Protein 4K82 (pdb70)

Sequence (205 aa):
GPGTACLTKALKDSGDLLVELAVIICCAYQNGKDLQEQDFKKELKELLERTLERRAGCALDDIVADLGLEELLGSIGVSTGDIIQGLYKLLKELKIDETVFNAVCCDVTKKMLDNKCLPKILQGDLVKFLKDLKYKVCIEGGDPELIIKDLKIILERLPCCVLGGVGLDDLFKNIFVKDGILSFEGIAKPLGDLLLILVLCPNVKNINVSS

Foldseek 3Di:
DVQLVLVLVLLVDPACLLLLLLLLLLCVVQADPDDPVLLVLSVVSVQVSQVVSVHGLVVVCVVLVQPDPDDDDDGHSNSSSVSVVVSCVVSVDDVVLSVLSSVLSNLLSVLVQSVVSSVVCPVVLLQLCLPQALDPPDDQVSNLVSVLVSCVVRVSLLSPDDSVVQSVQWDQDPNDIDRDDSVVVVVCCSPVRSSVSSVPDDHDD

Secondary structure (DSSP, 8-state):
-HHHHHHHHHHHSSSSHHHHHHHHHHHHHH-SS--HHHHHHHHHHHHHHHHHTT--HHHHHHHHTTTSSTTSSS--HHHHHHHHHHHHHHTT--HHHHHHHHHHHHHHHTTT-HHHHTTTHHHHHHHHHHHHTS-SS--HHHHHHHHHHHHHH-GGGGTT--HHHHHHTEEEETTEEEE-GGGHHHHHIIIIIIHHHHHHS----

Nearest PDB structures (foldseek):
  4k83-assembly1_A  TM=9.610E-01  e=6.399E-25  Leptodactylus vastus
  8a78-assembly1_A  TM=1.926E-01  e=6.750E+00  Phaedon cochleariae

Radius of gyration: 18.74 Å; Cα contacts (8 Å, |Δi|>4): 218; chains: 1; bounding box: 64×25×39 Å

GO terms:
  GO:0005576 extracellular region (C, EXP)

Organism: Leptodactylus vastus (NCBI:txid326589)

Structure (mmCIF, N/CA/C/O backbone):
data_4K82
#
_entry.id   4K82
#
_cell.length_a   51.874
_cell.length_b   25.848
_cell.length_c   66.076
_cell.angle_alpha   90.000
_cell.angle_beta   103.980
_cell.angle_gamma   90.000
#
_symmetry.space_group_name_H-M   'P 1 21 1'
#
loop_
_entity.id
_entity.type
_entity.pdbx_description
1 polymer 'Lv-ranaspumin (Lv-RSN-1)'
2 water water
#
loop_
_atom_site.group_PDB
_atom_site.id
_atom_site.type_symbol
_atom_site.label_atom_id
_atom_site.label_alt_id
_atom_site.label_comp_id
_atom_site.label_asym_id
_atom_site.label_entity_id
_atom_site.label_seq_id
_atom_site.pdbx_PDB_ins_code
_atom_site.Cartn_x
_atom_site.Cartn_y
_atom_site.Cartn_z
_atom_site.occupancy
_atom_site.B_iso_or_equiv
_atom_site.auth_seq_id
_atom_site.auth_comp_id
_atom_site.auth_asym_id
_atom_site.auth_atom_id
_atom_site.pdbx_PDB_model_num
ATOM 1 N N . GLY A 1 13 ? 16.549 5.603 34.718 1.00 50.16 13 GLY A N 1
ATOM 2 C CA . GLY A 1 13 ? 17.226 6.741 34.125 1.00 41.94 13 GLY A CA 1
ATOM 3 C C . GLY A 1 13 ? 16.277 7.808 33.615 1.00 38.88 13 GLY A C 1
ATOM 4 O O . GLY A 1 13 ? 15.056 7.643 33.690 1.00 41.42 13 GLY A O 1
ATOM 5 N N . PRO A 1 14 ? 16.828 8.912 33.087 1.00 39.66 14 PRO A N 1
ATOM 6 C CA . PRO A 1 14 ? 16.043 10.031 32.553 1.00 37.68 14 PRO A CA 1
ATOM 7 C C . PRO A 1 14 ? 15.047 9.634 31.452 1.00 38.63 14 PRO A C 1
ATOM 8 O O . PRO A 1 14 ? 13.944 10.176 31.408 1.00 34.17 14 PRO A O 1
ATOM 12 N N . GLY A 1 15 ? 15.431 8.710 30.578 1.00 35.22 15 GLY A N 1
ATOM 13 C CA . GLY A 1 15 ? 14.534 8.244 29.531 1.00 31.63 15 GLY A CA 1
ATOM 14 C C . GLY A 1 15 ? 13.344 7.462 30.055 1.00 31.60 15 GLY A C 1
ATOM 15 O O . GLY A 1 15 ? 12.205 7.691 29.641 1.00 29.96 15 GLY A O 1
ATOM 16 N N . THR A 1 16 ? 13.609 6.523 30.956 1.00 33.47 16 THR A N 1
ATOM 17 C CA . THR A 1 16 ? 12.553 5.737 31.580 1.00 29.19 16 THR A CA 1
ATOM 18 C C . THR A 1 16 ? 11.664 6.597 32.465 1.00 30.27 16 THR A C 1
ATOM 19 O O . THR A 1 16 ? 10.451 6.394 32.538 1.00 28.51 16 THR A O 1
ATOM 23 N N . ALA A 1 17 ? 12.280 7.564 33.139 1.00 28.83 17 ALA A N 1
ATOM 24 C CA . ALA A 1 17 ? 11.541 8.491 33.977 1.00 33.39 17 ALA A CA 1
ATOM 25 C C . ALA A 1 17 ? 10.542 9.277 33.139 1.00 33.64 17 ALA A C 1
ATOM 26 O O . ALA A 1 17 ? 9.376 9.419 33.510 1.00 30.85 17 ALA A O 1
ATOM 28 N N . CYS A 1 18 ? 11.016 9.790 32.009 1.00 31.27 18 CYS A N 1
ATOM 29 C CA . CYS A 1 18 ? 10.195 10.615 31.136 1.00 27.03 18 CYS A CA 1
ATOM 30 C C . CYS A 1 18 ? 9.034 9.792 30.580 1.00 28.13 18 CYS A C 1
ATOM 31 O O . CYS A 1 18 ? 7.895 10.263 30.518 1.00 30.93 18 CYS A O 1
ATOM 34 N N . LEU A 1 19 ? 9.342 8.564 30.177 1.00 28.09 19 LEU A N 1
ATOM 35 C CA . LEU A 1 19 ? 8.340 7.657 29.636 1.00 26.78 19 LEU A CA 1
ATOM 36 C C . LEU A 1 19 ? 7.275 7.351 30.682 1.00 27.21 19 LEU A C 1
ATOM 37 O O . LEU A 1 19 ? 6.079 7.382 30.393 1.00 26.92 19 LEU A O 1
ATOM 42 N N . THR A 1 20 ? 7.726 7.053 31.899 1.00 29.30 20 THR A N 1
ATOM 43 C CA . THR A 1 20 ? 6.839 6.759 33.024 1.00 28.41 20 THR A CA 1
ATOM 44 C C . THR A 1 20 ? 5.797 7.859 33.243 1.00 29.13 20 THR A C 1
ATOM 45 O O . THR A 1 20 ? 4.598 7.590 33.362 1.00 30.49 20 THR A O 1
ATOM 49 N N . LYS A 1 21 ? 6.258 9.102 33.288 1.00 30.00 21 LYS A N 1
ATOM 50 C CA . LYS A 1 21 ? 5.352 10.220 33.494 1.00 36.17 21 LYS A CA 1
ATOM 51 C C . LYS A 1 21 ? 4.449 10.409 32.277 1.00 36.51 21 LYS A C 1
ATOM 52 O O . LYS A 1 21 ? 3.247 10.666 32.410 1.00 35.39 21 LYS A O 1
ATOM 58 N N . ALA A 1 22 ? 5.037 10.269 31.091 1.00 32.70 22 ALA A N 1
ATOM 59 C CA . ALA A 1 22 ? 4.311 10.475 29.846 1.00 31.66 22 ALA A CA 1
ATOM 60 C C . ALA A 1 22 ? 3.108 9.534 29.716 1.00 31.54 22 ALA A C 1
ATOM 61 O O . ALA A 1 22 ? 2.073 9.914 29.170 1.00 34.15 22 ALA A O 1
ATOM 63 N N . LEU A 1 23 ? 3.243 8.315 30.230 1.00 32.02 23 LEU A N 1
ATOM 64 C CA . LEU A 1 23 ? 2.149 7.342 30.179 1.00 30.84 23 LEU A CA 1
ATOM 65 C C . LEU A 1 23 ? 0.995 7.709 31.118 1.00 40.95 23 LEU A C 1
ATOM 66 O O . LEU A 1 23 ? -0.139 7.263 30.926 1.00 40.22 23 LEU A O 1
ATOM 71 N N . LYS A 1 24 ? 1.285 8.525 32.129 1.00 40.14 24 LYS A N 1
ATOM 72 C CA . LYS A 1 24 ? 0.258 8.960 33.071 1.00 41.36 24 LYS A CA 1
ATOM 73 C C . LYS A 1 24 ? -0.442 10.231 32.596 1.00 43.59 24 LYS A C 1
ATOM 74 O O . LYS A 1 24 ? -1.491 10.598 33.124 1.00 50.77 24 LYS A O 1
ATOM 80 N N . ASP A 1 25 ? 0.136 10.899 31.600 1.00 41.82 25 ASP A N 1
ATOM 81 C CA . ASP A 1 25 ? -0.463 12.112 31.041 1.00 36.14 25 ASP A CA 1
ATOM 82 C C . ASP A 1 25 ? -1.645 11.779 30.133 1.00 47.31 25 ASP A C 1
ATOM 83 O O . ASP A 1 25 ? -1.759 10.658 29.632 1.00 40.19 25 ASP A O 1
ATOM 88 N N . SER A 1 26 ? -2.523 12.755 29.927 1.00 43.99 26 SER A N 1
ATOM 89 C CA . SER A 1 26 ? -3.635 12.603 28.993 1.00 47.37 26 SER A CA 1
ATOM 90 C C . SER A 1 26 ? -3.108 12.618 27.566 1.00 52.18 26 SER A C 1
ATOM 91 O O . SER A 1 26 ? -2.622 13.644 27.082 1.00 56.35 26 SER A O 1
ATOM 94 N N . GLY A 1 27 ? -3.202 11.476 26.895 1.00 48.94 27 GLY A N 1
ATOM 95 C CA . GLY A 1 27 ? -2.714 11.358 25.536 1.00 44.47 27 GLY A CA 1
ATOM 96 C C . GLY A 1 27 ? -2.832 9.945 25.000 1.00 36.00 27 GLY A C 1
ATOM 97 O O . GLY A 1 27 ? -3.446 9.070 25.618 1.00 39.67 27 GLY A O 1
ATOM 98 N N . ASP A 1 28 ? -2.228 9.719 23.842 1.00 31.92 28 ASP A N 1
ATOM 99 C CA . ASP A 1 28 ? -2.430 8.464 23.128 1.00 26.45 28 ASP A CA 1
ATOM 100 C C . ASP A 1 28 ? -1.209 7.571 23.165 1.00 25.19 28 ASP A C 1
ATOM 101 O O . ASP A 1 28 ? -1.158 6.599 22.431 1.00 24.87 28 ASP A O 1
ATOM 106 N N . LEU A 1 29 ? -0.232 7.914 24.000 1.00 25.77 29 LEU A N 1
ATOM 107 C CA . LEU A 1 29 ? 1.077 7.273 23.936 1.00 21.85 29 LEU A CA 1
ATOM 108 C C . LEU A 1 29 ? 1.024 5.754 24.028 1.00 22.44 29 LEU A C 1
ATOM 109 O O . LEU A 1 29 ? 1.641 5.081 23.212 1.00 21.58 29 LEU A O 1
ATOM 114 N N . LEU A 1 30 ? 0.308 5.215 25.013 1.00 21.21 30 LEU A N 1
ATOM 115 C CA . LEU A 1 30 ? 0.275 3.758 25.188 1.00 20.78 30 LEU A CA 1
ATOM 116 C C . LEU A 1 30 ? -0.270 3.070 23.935 1.00 23.11 30 LEU A C 1
ATOM 117 O O . LEU A 1 30 ? 0.302 2.089 23.445 1.00 20.67 30 LEU A O 1
ATOM 122 N N . VAL A 1 31 ? -1.376 3.586 23.415 1.00 22.23 31 VAL A N 1
ATOM 123 C CA . VAL A 1 31 ? -1.975 3.043 22.199 1.00 20.21 31 VAL A CA 1
ATOM 124 C C . VAL A 1 31 ? -1.008 3.113 21.020 1.00 16.84 31 VAL A C 1
ATOM 125 O O . VAL A 1 31 ? -0.831 2.130 20.292 1.00 18.91 31 VAL A O 1
ATOM 129 N N . GLU A 1 32 ? -0.328 4.252 20.864 1.00 17.28 32 GLU A N 1
ATOM 130 C CA . GLU A 1 32 ? 0.582 4.429 19.742 1.00 18.65 32 GLU A CA 1
ATOM 131 C C . GLU A 1 32 ? 1.788 3.497 19.842 1.00 18.11 32 GLU A C 1
ATOM 132 O O . GLU A 1 32 ? 2.259 2.969 18.829 1.00 18.94 32 GLU A O 1
ATOM 138 N N . LEU A 1 33 ? 2.295 3.308 21.062 1.00 18.26 33 LEU A N 1
ATOM 139 C CA . LEU A 1 33 ? 3.424 2.415 21.269 1.00 16.84 33 LEU A CA 1
ATOM 140 C C . LEU A 1 33 ? 3.021 0.982 20.985 1.00 18.29 33 LEU A C 1
ATOM 141 O O . LEU A 1 33 ? 3.814 0.220 20.430 1.00 18.39 33 LEU A O 1
ATOM 146 N N . ALA A 1 34 ? 1.803 0.609 21.380 1.00 18.52 34 ALA A N 1
ATOM 147 C CA . ALA A 1 34 ? 1.325 -0.752 21.151 1.00 16.79 34 ALA A CA 1
ATOM 148 C C . ALA A 1 34 ? 1.267 -1.028 19.650 1.00 16.28 34 ALA A C 1
ATOM 149 O O . ALA A 1 34 ? 1.660 -2.095 19.192 1.00 17.59 34 ALA A O 1
ATOM 151 N N . VAL A 1 35 ? 0.784 -0.060 18.882 1.00 16.02 35 VAL A N 1
ATOM 152 C CA . VAL A 1 35 ? 0.740 -0.198 17.433 1.00 14.44 35 VAL A CA 1
ATOM 153 C C . VAL A 1 35 ? 2.130 -0.419 16.849 1.00 19.64 35 VAL A C 1
ATOM 154 O O . VAL A 1 35 ? 2.338 -1.339 16.064 1.00 17.38 35 VAL A O 1
ATOM 158 N N . ILE A 1 36 ? 3.084 0.412 17.252 1.00 19.49 36 ILE A N 1
ATOM 159 C CA . ILE A 1 36 ? 4.453 0.293 16.765 1.00 17.61 36 ILE A CA 1
ATOM 160 C C . ILE A 1 36 ? 5.092 -1.038 17.141 1.00 17.28 36 ILE A C 1
ATOM 161 O O . ILE A 1 36 ? 5.639 -1.737 16.288 1.00 17.27 36 ILE A O 1
ATOM 166 N N . ILE A 1 37 ? 4.995 -1.391 18.417 1.00 16.36 37 ILE A N 1
ATOM 167 C CA . ILE A 1 37 ? 5.565 -2.642 18.898 1.00 14.44 37 ILE A CA 1
ATOM 168 C C . ILE A 1 37 ? 4.942 -3.851 18.194 1.00 18.19 37 ILE A C 1
ATOM 169 O O . ILE A 1 37 ? 5.634 -4.751 17.726 1.00 17.51 37 ILE A O 1
ATOM 174 N N . CYS A 1 38 ? 3.630 -3.862 18.078 1.00 17.42 38 CYS A N 1
ATOM 175 C CA A CYS A 1 38 ? 2.998 -5.025 17.490 0.58 19.21 38 CYS A CA 1
ATOM 176 C CA B CYS A 1 38 ? 2.930 -4.991 17.475 0.42 19.23 38 CYS A CA 1
ATOM 177 C C . CYS A 1 38 ? 3.184 -5.080 15.975 1.00 19.73 38 CYS A C 1
ATOM 178 O O . CYS A 1 38 ? 3.253 -6.157 15.403 1.00 20.27 38 CYS A O 1
ATOM 183 N N . ALA A 1 39 ? 3.305 -3.923 15.328 1.00 17.12 39 ALA A N 1
ATOM 184 C CA . ALA A 1 39 ? 3.595 -3.909 13.902 1.00 16.14 39 ALA A CA 1
ATOM 185 C C . ALA A 1 39 ? 4.966 -4.520 13.656 1.00 19.74 39 ALA A C 1
ATOM 186 O O . ALA A 1 39 ? 5.149 -5.355 12.772 1.00 19.30 39 ALA A O 1
ATOM 188 N N . TYR A 1 40 ? 5.944 -4.091 14.444 1.00 19.30 40 TYR A N 1
ATOM 189 C CA . TYR A 1 40 ? 7.273 -4.657 14.328 1.00 21.26 40 TYR A CA 1
ATOM 190 C C . TYR A 1 40 ? 7.268 -6.170 14.555 1.00 19.53 40 TYR A C 1
ATOM 191 O O . TYR A 1 40 ? 7.870 -6.919 13.786 1.00 21.29 40 TYR A O 1
ATOM 200 N N . GLN A 1 41 ? 6.571 -6.617 15.598 1.00 16.72 41 GLN A N 1
ATOM 201 C CA . GLN A 1 41 ? 6.604 -8.019 16.003 1.00 17.47 41 GLN A CA 1
ATOM 202 C C . GLN A 1 41 ? 5.847 -8.932 15.051 1.00 22.72 41 GLN A C 1
ATOM 203 O O . GLN A 1 41 ? 6.180 -10.118 14.941 1.00 24.00 41 GLN A O 1
ATOM 209 N N . ASN A 1 42 ? 4.835 -8.394 14.375 1.00 17.04 42 ASN A N 1
ATOM 210 C CA . ASN A 1 42 ? 3.930 -9.229 13.582 1.00 18.80 42 ASN A CA 1
ATOM 211 C C . ASN A 1 42 ? 3.986 -9.051 12.074 1.00 22.14 42 ASN A C 1
ATOM 212 O O . ASN A 1 42 ? 3.489 -9.906 11.347 1.00 26.05 42 ASN A O 1
ATOM 217 N N . GLY A 1 43 ? 4.578 -7.957 11.602 1.00 25.60 43 GLY A N 1
ATOM 218 C CA . GLY A 1 43 ? 4.695 -7.706 10.173 1.00 26.34 43 GLY A CA 1
ATOM 219 C C . GLY A 1 43 ? 5.378 -8.838 9.429 1.00 30.00 43 GLY A C 1
ATOM 220 O O . GLY A 1 43 ? 6.355 -9.400 9.913 1.00 26.68 43 GLY A O 1
ATOM 221 N N . LYS A 1 44 ? 4.857 -9.183 8.254 1.00 31.15 44 LYS A N 1
ATOM 222 C CA . LYS A 1 44 ? 5.407 -10.291 7.480 1.00 33.85 44 LYS A CA 1
ATOM 223 C C . LYS A 1 44 ? 6.216 -9.778 6.307 1.00 29.12 44 LYS A C 1
ATOM 224 O O . LYS A 1 44 ? 5.771 -8.876 5.597 1.00 32.26 44 LYS A O 1
ATOM 230 N N . ASP A 1 45 ? 7.403 -10.351 6.116 1.00 31.12 45 ASP A N 1
ATOM 231 C CA . ASP A 1 45 ? 8.278 -9.990 4.999 1.00 34.97 45 ASP A CA 1
ATOM 232 C C . ASP A 1 45 ? 8.527 -8.476 4.944 1.00 34.95 45 ASP A C 1
ATOM 233 O O . ASP A 1 45 ? 8.528 -7.871 3.869 1.00 30.45 45 ASP A O 1
ATOM 238 N N . LEU A 1 46 ? 8.726 -7.866 6.107 1.00 31.39 46 LEU A N 1
ATOM 239 C CA . LEU A 1 46 ? 8.942 -6.422 6.184 1.00 31.21 46 LEU A CA 1
ATOM 240 C C . LEU A 1 46 ? 10.177 -6.009 5.394 1.00 28.29 46 LEU A C 1
ATOM 241 O O . LEU A 1 4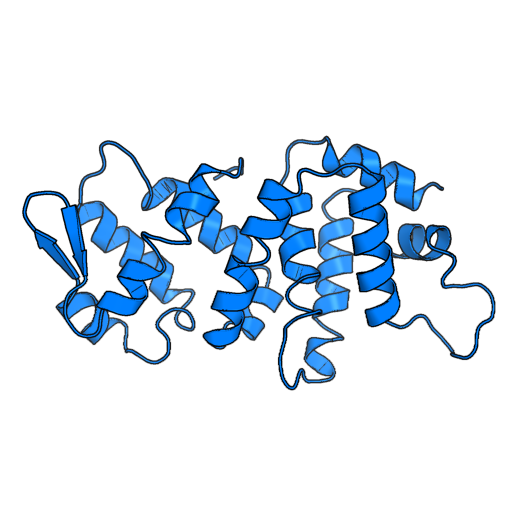6 ? 11.215 -6.675 5.468 1.00 31.55 46 LEU A O 1
ATOM 246 N N . GLN A 1 47 ? 10.048 -4.922 4.635 1.00 28.95 47 GLN A N 1
ATOM 247 C CA . GLN A 1 47 ? 11.150 -4.327 3.881 1.00 28.60 47 GLN A CA 1
ATOM 248 C C . GLN A 1 47 ? 12.086 -3.610 4.849 1.00 27.97 47 GLN A C 1
ATOM 249 O O . GLN A 1 47 ? 11.660 -3.197 5.927 1.00 24.59 47 GLN A O 1
ATOM 255 N N . GLU A 1 48 ? 13.356 -3.458 4.484 1.00 22.05 48 GLU A N 1
ATOM 256 C CA . GLU A 1 48 ? 14.233 -2.620 5.307 1.00 25.96 48 GLU A CA 1
ATOM 257 C C . GLU A 1 48 ? 13.654 -1.221 5.496 1.00 25.32 48 GLU A C 1
ATOM 258 O O . GLU A 1 48 ? 13.716 -0.662 6.590 1.00 25.13 48 GLU A O 1
ATOM 264 N N . GLN A 1 49 ? 13.072 -0.657 4.444 1.00 23.15 49 GLN A N 1
ATOM 265 C CA . GLN A 1 49 ? 12.475 0.661 4.590 1.00 24.54 49 GLN A CA 1
ATOM 266 C C . GLN A 1 49 ? 11.328 0.659 5.605 1.00 25.54 49 GLN A C 1
ATOM 267 O O . GLN A 1 49 ? 11.098 1.669 6.275 1.00 21.57 49 GLN A O 1
ATOM 273 N N . ASP A 1 50 ? 10.631 -0.470 5.732 1.00 25.46 50 ASP A N 1
ATOM 274 C CA . ASP A 1 50 ? 9.566 -0.590 6.734 1.00 24.00 50 ASP A CA 1
ATOM 275 C C . ASP A 1 50 ? 10.144 -0.473 8.146 1.00 24.56 50 ASP A C 1
ATOM 276 O O . ASP A 1 50 ? 9.616 0.252 8.989 1.00 20.69 50 ASP A O 1
ATOM 281 N N . PHE A 1 51 ? 11.257 -1.167 8.378 1.00 22.97 51 PHE A N 1
ATOM 282 C CA . PHE A 1 51 ? 11.930 -1.142 9.672 1.00 21.41 51 PHE A CA 1
ATOM 283 C C . PHE A 1 51 ? 12.436 0.259 9.980 1.00 19.68 51 PHE A C 1
ATOM 284 O O . PHE A 1 51 ? 12.347 0.732 11.116 1.00 22.82 51 PHE A O 1
ATOM 292 N N A LYS A 1 52 ? 12.978 0.920 8.965 0.55 21.24 52 LYS A N 1
ATOM 293 N N B LYS A 1 52 ? 12.978 0.920 8.967 0.45 21.27 52 LYS A N 1
ATOM 294 C CA A LYS A 1 52 ? 13.469 2.286 9.132 0.55 23.72 52 LYS A CA 1
ATOM 295 C CA B LYS A 1 52 ? 13.463 2.282 9.149 0.45 23.72 52 LYS A CA 1
ATOM 296 C C A LYS A 1 52 ? 12.327 3.229 9.494 0.55 24.56 52 LYS A C 1
ATOM 297 C C B LYS A 1 52 ? 12.316 3.214 9.514 0.45 24.53 52 LYS A C 1
ATOM 298 O O A LYS A 1 52 ? 12.456 4.058 10.396 0.55 23.07 52 LYS A O 1
ATOM 299 O O B LYS A 1 52 ? 12.431 4.021 10.437 0.45 23.06 52 LYS A O 1
ATOM 310 N N . GLU A 1 53 ? 11.204 3.090 8.795 1.00 21.72 53 GLU A N 1
ATOM 311 C CA . GLU A 1 53 ? 10.058 3.957 9.041 1.00 21.75 53 GLU A CA 1
ATOM 312 C C . GLU A 1 53 ? 9.405 3.694 10.387 1.00 22.80 53 GLU A C 1
ATOM 313 O O . GLU A 1 53 ? 8.881 4.611 11.015 1.00 21.87 53 GLU A O 1
ATOM 319 N N . LEU A 1 54 ? 9.406 2.437 10.819 1.00 19.45 54 LEU A N 1
ATOM 320 C CA . LEU A 1 54 ? 8.896 2.114 12.148 1.00 18.36 54 LEU A CA 1
ATOM 321 C C . LEU A 1 54 ? 9.719 2.788 13.236 1.00 19.27 54 LEU A C 1
ATOM 322 O O . LEU A 1 54 ? 9.172 3.309 14.202 1.00 20.22 54 LEU A O 1
ATOM 327 N N . LYS A 1 55 ? 11.040 2.777 13.086 1.00 18.34 55 LYS A N 1
ATOM 328 C CA . LYS A 1 55 ? 11.880 3.438 14.073 1.00 19.48 55 LYS A CA 1
ATOM 329 C C . LYS A 1 55 ? 11.640 4.947 14.060 1.00 20.27 55 LYS A C 1
ATOM 330 O O . LYS A 1 55 ? 11.554 5.576 15.113 1.00 19.24 55 LYS A O 1
ATOM 336 N N . GLU A 1 56 ? 11.518 5.525 12.868 1.00 23.00 56 GLU A N 1
ATOM 337 C CA . GLU A 1 56 ? 11.244 6.957 12.769 1.00 22.64 56 GLU A CA 1
ATOM 338 C C . GLU A 1 56 ? 9.934 7.315 13.443 1.00 19.64 56 GLU A C 1
ATOM 339 O O . GLU A 1 56 ? 9.849 8.320 14.134 1.00 20.72 56 GLU A O 1
ATOM 345 N N . LEU A 1 57 ? 8.922 6.470 13.257 1.00 18.98 57 LEU A N 1
ATOM 346 C CA . LEU A 1 57 ? 7.643 6.665 13.919 1.00 19.36 57 LEU A CA 1
ATOM 347 C C . LEU A 1 57 ? 7.748 6.579 15.444 1.00 19.27 57 LEU A C 1
ATOM 348 O O . LEU A 1 57 ? 7.146 7.373 16.163 1.00 20.10 57 LEU A O 1
ATOM 353 N N . LEU A 1 58 ? 8.518 5.614 15.938 1.00 16.19 58 LEU A N 1
ATOM 354 C CA . LEU A 1 58 ? 8.760 5.518 17.374 1.00 16.01 58 LEU A CA 1
ATOM 355 C C . LEU A 1 58 ? 9.435 6.784 17.904 1.00 19.75 58 LEU A C 1
ATOM 356 O O . LEU A 1 58 ? 9.039 7.324 18.932 1.00 19.18 58 LEU A O 1
ATOM 361 N N . GLU A 1 59 ? 10.456 7.241 17.194 1.00 19.92 59 GLU A N 1
ATOM 362 C CA . GLU A 1 59 ? 11.153 8.464 17.574 1.00 17.13 59 GLU A CA 1
ATOM 363 C C . GLU A 1 59 ? 10.181 9.633 17.632 1.00 18.91 59 GLU A C 1
ATOM 364 O O . GLU A 1 59 ? 10.148 10.372 18.624 1.00 20.15 59 GLU A O 1
ATOM 370 N N . ARG A 1 60 ? 9.374 9.787 16.586 1.00 18.56 60 ARG A N 1
ATOM 371 C CA . ARG A 1 60 ? 8.430 10.903 16.526 1.00 18.85 60 ARG A CA 1
ATOM 372 C C . ARG A 1 60 ? 7.382 10.809 17.617 1.00 18.14 60 ARG A C 1
ATOM 373 O O . ARG A 1 60 ? 7.025 11.803 18.240 1.00 20.64 60 ARG A O 1
ATOM 381 N N . THR A 1 61 ? 6.850 9.608 17.822 1.00 19.06 61 THR A N 1
ATOM 382 C CA . THR A 1 61 ? 5.834 9.395 18.835 1.00 19.14 61 THR A CA 1
ATOM 383 C C . THR A 1 61 ? 6.352 9.767 20.224 1.00 20.17 61 THR A C 1
ATOM 384 O O . THR A 1 61 ? 5.657 10.422 20.991 1.00 18.73 61 THR A O 1
ATOM 388 N N . LEU A 1 62 ? 7.581 9.366 20.539 1.00 20.53 62 LEU A N 1
ATOM 389 C CA . LEU A 1 62 ? 8.163 9.708 21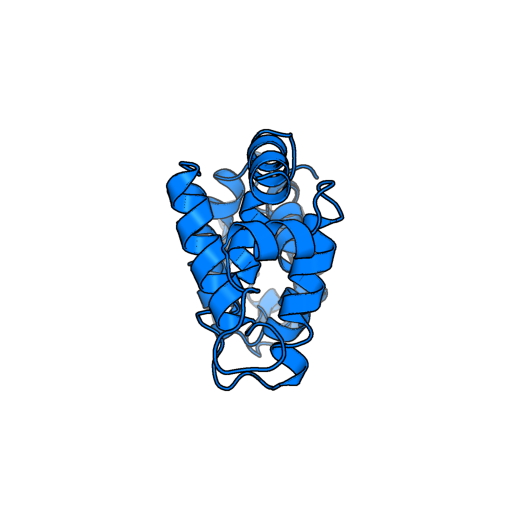.841 1.00 14.48 62 LEU A CA 1
ATOM 390 C C . LEU A 1 62 ? 8.422 11.208 21.973 1.00 18.02 62 LEU A C 1
ATOM 391 O O . LEU A 1 62 ? 8.186 11.789 23.033 1.00 20.38 62 LEU A O 1
ATOM 396 N N . GLU A 1 63 ? 8.888 11.824 20.897 1.00 21.92 63 GLU A N 1
ATOM 397 C CA . GLU A 1 63 ? 9.130 13.269 20.917 1.00 20.11 63 GLU A CA 1
ATOM 398 C C . GLU A 1 63 ? 7.852 14.047 21.211 1.00 23.44 63 GLU A C 1
ATOM 399 O O . GLU A 1 63 ? 7.860 15.003 21.998 1.00 23.90 63 GLU A O 1
ATOM 405 N N A ARG A 1 64 ? 6.754 13.628 20.591 0.55 20.40 64 ARG A N 1
ATOM 406 N N B ARG A 1 64 ? 6.752 13.632 20.594 0.45 20.43 64 ARG A N 1
ATOM 407 C CA A ARG A 1 64 ? 5.466 14.288 20.784 0.55 20.64 64 ARG A CA 1
ATOM 408 C CA B ARG A 1 64 ? 5.471 14.303 20.797 0.45 20.66 64 ARG A CA 1
ATOM 409 C C A ARG A 1 64 ? 5.006 14.204 22.237 0.55 26.91 64 ARG A C 1
ATOM 410 C C B ARG A 1 64 ? 5.030 14.226 22.253 0.45 26.88 64 ARG A C 1
ATOM 411 O O A ARG A 1 64 ? 4.201 15.021 22.695 0.55 28.53 64 ARG A O 1
ATOM 412 O O B ARG A 1 64 ? 4.261 15.065 22.728 0.45 28.54 64 ARG A O 1
ATOM 427 N N . ALA A 1 65 ? 5.516 13.211 22.958 1.00 21.09 65 ALA A N 1
ATOM 428 C CA . ALA A 1 65 ? 5.178 13.033 24.361 1.00 25.88 65 ALA A CA 1
ATOM 429 C C . ALA A 1 65 ? 6.185 13.717 25.277 1.00 26.34 65 ALA A C 1
ATOM 430 O O . ALA A 1 65 ? 6.035 13.701 26.500 1.00 28.10 65 ALA A O 1
ATOM 432 N N . GLY A 1 66 ? 7.214 14.307 24.677 1.00 28.05 66 GLY A N 1
ATOM 433 C CA . GLY A 1 66 ? 8.231 15.034 25.412 1.00 28.09 66 GLY A CA 1
ATOM 434 C C . GLY A 1 66 ? 9.427 14.186 25.801 1.00 32.54 66 GLY A C 1
ATOM 435 O O . GLY A 1 66 ? 10.254 14.607 26.612 1.00 33.08 66 GLY A O 1
ATOM 436 N N . CYS A 1 67 ? 9.528 12.989 25.229 1.00 27.04 67 CYS A N 1
ATOM 437 C CA . CYS A 1 67 ? 10.635 12.097 25.552 1.00 27.06 67 CYS A CA 1
ATOM 438 C C . CYS A 1 67 ? 11.560 11.896 24.357 1.00 26.52 67 CYS A C 1
ATOM 439 O O . CYS A 1 67 ? 11.224 12.251 23.231 1.00 30.78 67 CYS A O 1
ATOM 442 N N . ALA A 1 68 ? 12.742 11.341 24.608 1.00 28.42 68 ALA A N 1
ATOM 443 C CA . ALA A 1 68 ? 13.713 11.113 23.545 1.00 23.63 68 ALA A CA 1
ATOM 444 C C . ALA A 1 68 ? 14.050 9.634 23.500 1.00 23.51 68 ALA A C 1
ATOM 445 O O . ALA A 1 68 ? 14.418 9.058 24.525 1.00 23.70 68 ALA A O 1
ATOM 447 N N . LEU A 1 69 ? 13.924 9.025 22.323 1.00 23.23 69 LEU A N 1
ATOM 448 C CA . LEU A 1 69 ? 14.219 7.605 22.186 1.00 22.34 69 LEU A CA 1
ATOM 449 C C . LEU A 1 69 ? 15.662 7.309 22.600 1.00 21.58 69 LEU A C 1
ATOM 450 O O . LEU A 1 69 ? 15.943 6.275 23.205 1.00 23.32 69 LEU A O 1
ATOM 455 N N . ASP A 1 70 ? 16.571 8.231 22.291 1.00 22.37 70 ASP A N 1
ATOM 456 C CA . ASP A 1 70 ? 17.982 8.039 22.635 1.00 28.06 70 ASP A CA 1
ATOM 457 C C . ASP A 1 70 ? 18.167 7.834 24.132 1.00 27.21 70 ASP A C 1
ATOM 458 O O . ASP A 1 70 ? 18.966 6.988 24.557 1.00 26.34 70 ASP A O 1
ATOM 463 N N . ASP A 1 71 ? 17.435 8.612 24.926 1.00 28.12 71 ASP A N 1
ATOM 464 C CA . ASP A 1 71 ? 17.479 8.474 26.379 1.00 28.74 71 ASP A CA 1
ATOM 465 C C . ASP A 1 71 ? 16.974 7.104 26.804 1.00 27.52 71 ASP A C 1
ATOM 466 O O . ASP A 1 71 ? 17.554 6.472 27.683 1.00 25.55 71 ASP A O 1
ATOM 471 N N . ILE A 1 72 ? 15.873 6.661 26.195 1.00 22.43 72 ILE A N 1
ATOM 472 C CA . ILE A 1 72 ? 15.309 5.354 26.520 1.00 24.75 72 ILE A CA 1
ATOM 473 C C . ILE A 1 72 ? 16.281 4.234 26.155 1.00 23.06 72 ILE A C 1
ATOM 474 O O . ILE A 1 72 ? 16.474 3.290 26.926 1.00 25.31 72 ILE A O 1
ATOM 479 N N . VAL A 1 73 ? 16.923 4.351 24.998 1.00 20.34 73 VAL A N 1
ATOM 480 C CA . VAL A 1 73 ? 17.892 3.342 24.584 1.00 19.61 73 VAL A CA 1
ATOM 481 C C . VAL A 1 73 ? 19.077 3.264 25.557 1.00 24.85 73 VAL A C 1
ATOM 482 O O . VAL A 1 73 ? 19.562 2.176 25.866 1.00 27.07 73 VAL A O 1
ATOM 486 N N . ALA A 1 74 ? 19.524 4.423 26.033 1.00 25.04 74 ALA A N 1
ATOM 487 C CA . ALA A 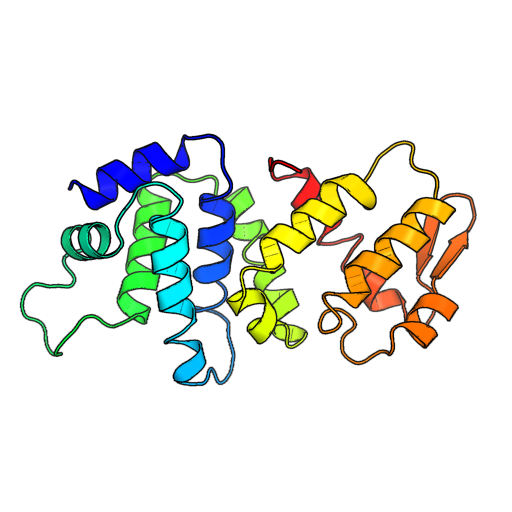1 74 ? 20.599 4.493 27.026 1.00 30.34 74 ALA A CA 1
ATOM 488 C C . ALA A 1 74 ? 20.227 3.724 28.288 1.00 33.43 74 ALA A C 1
ATOM 489 O O . ALA A 1 74 ? 21.012 2.918 28.799 1.00 34.56 74 ALA A O 1
ATOM 491 N N . ASP A 1 75 ? 19.017 3.963 28.785 1.00 30.95 75 ASP A N 1
ATOM 492 C CA . ASP A 1 75 ? 18.535 3.278 29.983 1.00 37.80 75 ASP A CA 1
ATOM 493 C C . ASP A 1 75 ? 18.284 1.775 29.803 1.00 41.48 75 ASP A C 1
ATOM 494 O O . ASP A 1 75 ? 18.355 1.017 30.771 1.00 50.63 75 ASP A O 1
ATOM 499 N N . LEU A 1 76 ? 17.978 1.339 28.582 1.00 30.02 76 LEU A N 1
ATOM 500 C CA . LEU A 1 76 ? 17.806 -0.084 28.320 1.00 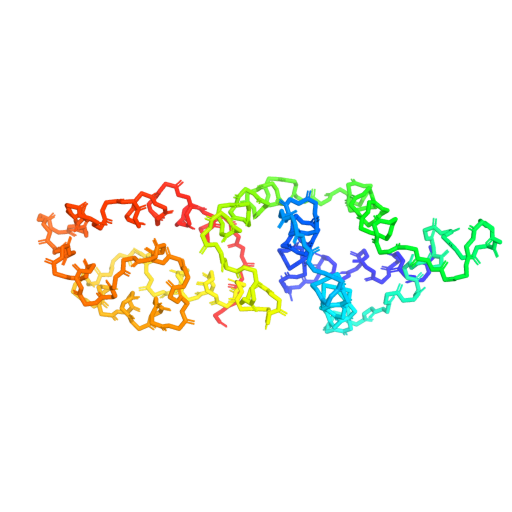35.30 76 LEU A CA 1
ATOM 501 C C . LEU A 1 76 ? 19.176 -0.766 28.323 1.00 36.30 76 LEU A C 1
ATOM 502 O O . LEU A 1 76 ? 19.273 -1.991 28.393 1.00 38.91 76 LEU A O 1
ATOM 507 N N . GLY A 1 77 ? 20.228 0.041 28.240 1.00 36.33 77 GLY A N 1
ATOM 508 C CA . GLY A 1 77 ? 21.589 -0.463 28.303 1.00 41.61 77 GLY A CA 1
ATOM 509 C C . GLY A 1 77 ? 22.099 -0.983 26.974 1.00 44.06 77 GLY A C 1
ATOM 510 O O . GLY A 1 77 ? 23.149 -1.616 26.908 1.00 50.02 77 GLY A O 1
ATOM 511 N N . LEU A 1 78 ? 21.360 -0.704 25.906 1.00 34.42 78 LEU A N 1
ATOM 512 C CA . LEU A 1 78 ? 21.691 -1.228 24.582 1.00 44.89 78 LEU A CA 1
ATOM 513 C C . LEU A 1 78 ? 22.938 -0.601 23.929 1.00 44.01 78 LEU A C 1
ATOM 514 O O . LEU A 1 78 ? 23.386 -1.061 22.882 1.00 55.15 78 LEU A O 1
ATOM 519 N N . GLU A 1 79 ? 23.509 0.426 24.552 1.00 55.57 79 GLU A N 1
ATOM 520 C CA . GLU A 1 79 ? 24.556 1.225 23.905 1.00 58.55 79 GLU A CA 1
ATOM 521 C C . GLU A 1 79 ? 25.987 1.045 24.425 1.00 65.21 79 GLU A C 1
ATOM 522 O O . GLU A 1 79 ? 26.849 1.864 24.119 1.00 72.36 79 GLU A O 1
ATOM 528 N N . GLU A 1 80 ? 26.256 -0.006 25.193 1.00 68.43 80 GLU A N 1
ATOM 529 C CA . GLU A 1 80 ? 27.566 -0.125 25.847 1.00 76.16 80 GLU A CA 1
ATOM 530 C C . GLU A 1 80 ? 28.713 -0.415 24.861 1.00 75.43 80 GLU A C 1
ATOM 531 O O . GLU A 1 80 ? 29.343 0.513 24.348 1.00 73.35 80 GLU A O 1
ATOM 537 N N . LEU A 1 81 ? 28.991 -1.692 24.609 1.00 79.70 81 LEU A N 1
ATOM 538 C CA . LEU A 1 81 ? 29.900 -2.079 23.529 1.00 71.40 81 LE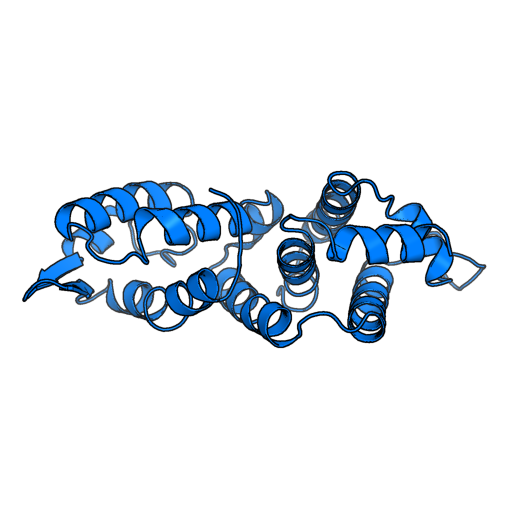U A CA 1
ATOM 539 C C . LEU A 1 81 ? 29.112 -2.961 22.569 1.00 66.07 81 LEU A C 1
ATOM 540 O O . LEU A 1 81 ? 28.646 -2.499 21.520 1.00 65.30 81 LEU A O 1
ATOM 545 N N . LEU A 1 82 ? 28.962 -4.228 22.952 1.00 66.25 82 LEU A N 1
ATOM 546 C CA . LEU A 1 82 ? 28.169 -5.208 22.205 1.00 63.99 82 LEU A CA 1
ATOM 547 C C . LEU A 1 82 ? 28.772 -5.501 20.827 1.00 51.18 82 LEU A C 1
ATOM 548 O O . LEU A 1 82 ? 29.776 -4.904 20.436 1.00 53.23 82 LEU A O 1
ATOM 553 N N . GLY A 1 83 ? 28.161 -6.428 20.095 1.00 53.16 83 GLY A N 1
ATOM 554 C CA . GLY A 1 83 ? 28.717 -6.871 18.829 1.00 43.43 83 GLY A CA 1
ATOM 555 C C . GLY A 1 83 ? 28.068 -6.259 17.601 1.00 37.24 83 GLY A C 1
ATOM 556 O O . GLY A 1 83 ? 27.713 -6.972 16.665 1.00 36.22 83 GLY A O 1
ATOM 557 N N . SER A 1 84 ? 27.925 -4.937 17.596 1.00 34.60 84 SER A N 1
ATOM 558 C CA . SER A 1 84 ? 27.358 -4.238 16.448 1.00 26.13 84 SER A CA 1
ATOM 559 C C . SER A 1 84 ? 27.626 -2.750 16.575 1.00 24.62 84 SER A C 1
ATOM 560 O O . SER A 1 84 ? 27.831 -2.243 17.675 1.00 30.76 84 SER A O 1
ATOM 563 N N . ILE A 1 85 ? 27.640 -2.056 15.441 1.00 20.51 85 ILE A N 1
ATOM 564 C CA . ILE A 1 85 ? 27.716 -0.609 15.442 1.00 21.91 85 ILE A CA 1
ATOM 565 C C . ILE A 1 85 ? 26.296 -0.072 15.311 1.00 27.00 85 ILE A C 1
ATOM 566 O O . ILE A 1 85 ? 25.622 -0.295 14.300 1.00 28.90 85 ILE A O 1
ATOM 571 N N . GLY A 1 86 ? 25.848 0.614 16.355 1.00 23.91 86 GLY A N 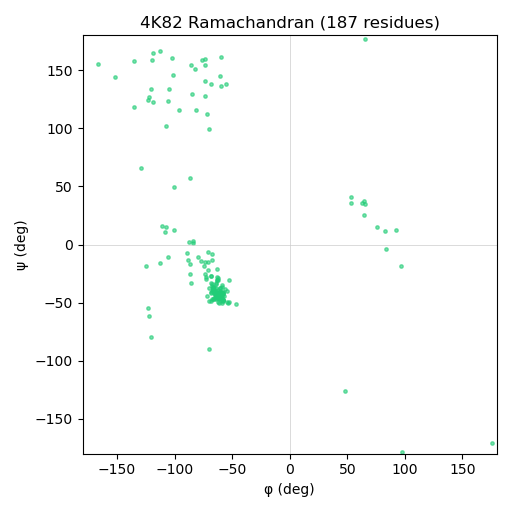1
ATOM 572 C CA . GLY A 1 86 ? 24.456 1.015 16.481 1.00 26.04 86 GLY A CA 1
ATOM 573 C C . GLY A 1 86 ? 23.674 0.048 17.355 1.00 30.38 86 GLY A C 1
ATOM 574 O O . GLY A 1 86 ? 24.217 -0.916 17.887 1.00 31.18 86 GLY A O 1
ATOM 575 N N . VAL A 1 87 ? 22.380 0.308 17.501 1.00 23.54 87 VAL A N 1
ATOM 576 C CA . VAL A 1 87 ? 21.515 -0.565 18.285 1.00 26.92 87 VAL A CA 1
ATOM 577 C C . VAL A 1 87 ? 20.410 -1.080 17.381 1.00 24.26 87 VAL A C 1
ATOM 578 O O . VAL A 1 87 ? 19.813 -0.307 16.638 1.00 24.57 87 VAL A O 1
ATOM 582 N N . SER A 1 88 ? 20.133 -2.380 17.433 1.00 22.06 88 SER A N 1
ATOM 583 C CA . SER A 1 88 ? 19.142 -2.951 16.525 1.00 21.25 88 SER A CA 1
ATOM 584 C C . SER A 1 88 ? 17.730 -2.545 16.949 1.00 21.17 88 SER A C 1
ATOM 585 O O . SER A 1 88 ? 17.419 -2.464 18.142 1.00 23.64 88 SER A O 1
ATOM 588 N N . THR A 1 89 ? 16.893 -2.253 15.965 1.00 21.19 89 THR A N 1
ATOM 589 C CA . THR A 1 89 ? 15.535 -1.812 16.252 1.00 19.21 89 THR A CA 1
ATOM 590 C C . THR A 1 89 ? 14.751 -2.913 16.956 1.00 21.27 89 THR A C 1
ATOM 591 O O . THR A 1 89 ? 13.930 -2.637 17.833 1.00 20.97 89 THR A O 1
ATOM 595 N N . GLY A 1 90 ? 15.044 -4.163 16.614 1.00 22.73 90 GLY A N 1
ATOM 596 C CA . GLY A 1 90 ? 14.375 -5.274 17.256 1.00 25.76 90 GLY A CA 1
ATOM 597 C C . GLY A 1 90 ? 14.649 -5.292 18.740 1.00 22.14 90 GLY A C 1
ATOM 598 O O . GLY A 1 90 ? 13.744 -5.530 19.543 1.00 21.94 90 GLY A O 1
ATOM 599 N N . ASP A 1 91 ? 15.896 -5.012 19.108 1.00 23.44 91 ASP A N 1
ATOM 600 C CA . ASP A 1 91 ? 16.261 -4.958 20.513 1.00 21.99 91 ASP A CA 1
ATOM 601 C C . ASP A 1 91 ? 15.580 -3.808 21.231 1.00 20.36 91 ASP A C 1
ATOM 602 O O . ASP A 1 91 ? 15.224 -3.947 22.398 1.00 20.72 91 ASP A O 1
ATOM 607 N N . ILE A 1 92 ? 15.431 -2.669 20.548 1.00 20.25 92 ILE A N 1
ATOM 608 C CA . ILE A 1 92 ? 14.716 -1.540 21.126 1.00 19.20 92 ILE A CA 1
ATOM 609 C C . ILE A 1 92 ? 13.260 -1.914 21.375 1.00 18.32 92 ILE A C 1
ATOM 610 O O . ILE A 1 92 ? 12.713 -1.667 22.448 1.00 20.61 92 ILE A O 1
ATOM 615 N N . ILE A 1 93 ? 12.646 -2.539 20.381 1.00 17.59 93 ILE A N 1
ATOM 616 C CA . ILE A 1 93 ? 11.241 -2.912 20.494 1.00 17.84 93 ILE A CA 1
ATOM 617 C C . ILE A 1 93 ? 11.016 -3.907 21.636 1.00 21.08 93 ILE A C 1
ATOM 618 O O . ILE A 1 93 ? 10.090 -3.742 22.436 1.00 19.28 93 ILE A O 1
ATOM 623 N N . GLN A 1 94 ? 11.878 -4.917 21.732 1.00 18.93 94 GLN A N 1
ATOM 624 C CA . GLN A 1 94 ? 11.714 -5.924 22.776 1.00 20.32 94 GLN A CA 1
ATOM 625 C C . GLN A 1 94 ? 11.990 -5.320 24.149 1.00 20.42 94 GLN A C 1
ATOM 626 O O . GLN A 1 94 ? 11.253 -5.576 25.105 1.00 20.89 94 GLN A O 1
ATOM 632 N N . GLY A 1 95 ? 13.034 -4.497 24.233 1.00 21.11 95 GLY A N 1
ATOM 633 C CA . GLY A 1 95 ? 13.344 -3.774 25.455 1.00 24.04 95 GLY A CA 1
ATOM 634 C C . GLY A 1 95 ? 12.220 -2.860 25.905 1.00 21.68 95 GLY A C 1
ATOM 635 O O . GLY A 1 95 ? 11.853 -2.815 27.087 1.00 23.28 95 GLY A O 1
ATOM 636 N N . LEU A 1 96 ? 11.652 -2.133 24.948 1.00 19.50 96 LEU A N 1
ATOM 637 C CA . LEU A 1 96 ? 10.568 -1.219 25.237 1.00 21.02 96 LEU A CA 1
ATOM 638 C C . LEU A 1 96 ? 9.351 -1.989 25.739 1.00 22.76 96 LEU A C 1
ATOM 639 O O . LEU A 1 96 ? 8.708 -1.593 26.716 1.00 26.56 96 LEU A O 1
ATOM 644 N N . TYR A 1 97 ? 9.042 -3.100 25.076 1.00 20.74 97 TYR A N 1
ATOM 645 C CA . TYR A 1 97 ? 7.906 -3.914 25.477 1.00 21.15 97 TYR A CA 1
ATOM 646 C C . TYR A 1 97 ? 8.068 -4.396 26.928 1.00 21.86 97 TYR A C 1
ATOM 647 O O . TYR A 1 97 ? 7.162 -4.238 27.740 1.00 27.99 97 TYR A O 1
ATOM 656 N N . LYS A 1 98 ? 9.225 -4.972 27.242 1.00 21.54 98 LYS A N 1
ATOM 657 C CA . LYS A 1 98 ? 9.525 -5.406 28.610 1.00 28.08 98 LYS A CA 1
ATOM 658 C C . LYS A 1 98 ? 9.426 -4.250 29.601 1.00 26.54 98 LYS A C 1
ATOM 659 O O . LYS A 1 98 ? 8.845 -4.395 30.684 1.00 30.73 98 LYS A O 1
ATOM 665 N N . LEU A 1 99 ? 9.979 -3.101 29.221 1.00 26.22 99 LEU A N 1
ATOM 666 C CA . LEU A 1 99 ? 9.915 -1.915 30.065 1.00 26.37 99 LEU A CA 1
ATOM 667 C C . LEU A 1 99 ? 8.466 -1.511 30.358 1.00 28.48 99 LEU A C 1
ATOM 668 O O . LEU A 1 99 ? 8.124 -1.181 31.500 1.00 28.94 99 LEU A O 1
ATOM 673 N N . LEU A 1 100 ? 7.618 -1.526 29.329 1.00 25.41 100 LEU A N 1
ATOM 674 C CA . LEU A 1 100 ? 6.228 -1.130 29.502 1.00 27.27 100 LEU A CA 1
ATOM 675 C C . LEU A 1 100 ? 5.544 -2.027 30.529 1.00 32.45 100 LEU A C 1
ATOM 676 O O . LEU A 1 100 ? 4.797 -1.552 31.376 1.00 31.58 100 LEU A O 1
ATOM 681 N N . LYS A 1 101 ? 5.841 -3.320 30.477 1.00 30.99 101 LY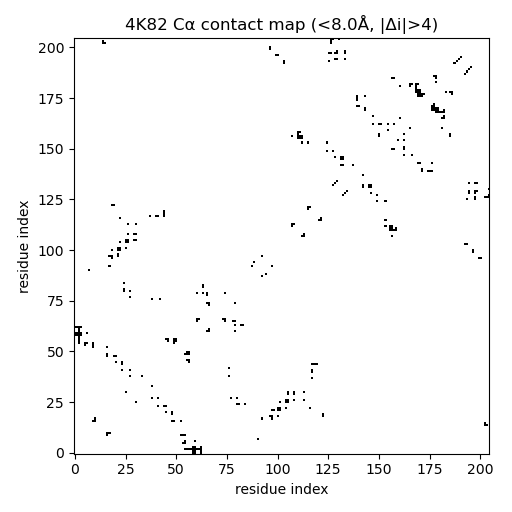S A N 1
ATOM 682 C CA . LYS A 1 101 ? 5.275 -4.259 31.437 1.00 33.15 101 LYS A CA 1
ATOM 683 C C . LYS A 1 101 ? 5.804 -3.996 32.849 1.00 35.24 101 LYS A C 1
ATOM 684 O O . LYS A 1 101 ? 5.059 -4.094 33.822 1.00 36.67 101 LYS A O 1
ATOM 690 N N . GLU A 1 102 ? 7.082 -3.640 32.953 1.00 34.23 102 GLU A N 1
ATOM 691 C CA . GLU A 1 102 ? 7.669 -3.261 34.238 1.00 37.49 102 GLU A CA 1
ATOM 692 C C . GLU A 1 102 ? 7.008 -2.010 34.815 1.00 36.05 102 GLU A C 1
ATOM 693 O O . GLU A 1 102 ? 6.927 -1.849 36.034 1.00 41.45 102 GLU A O 1
ATOM 699 N N . LEU A 1 103 ? 6.535 -1.126 33.939 1.00 33.67 103 LEU A N 1
ATOM 700 C CA . LEU A 1 103 ? 5.859 0.096 34.369 1.00 34.75 103 LEU A CA 1
ATOM 701 C C . LEU A 1 103 ? 4.379 -0.126 34.656 1.00 33.52 103 LEU A C 1
ATOM 702 O O . LEU A 1 103 ? 3.647 0.831 34.947 1.00 38.41 103 LEU A O 1
ATOM 707 N N . LYS A 1 104 ? 3.944 -1.380 34.546 1.00 35.07 104 LYS A N 1
ATOM 708 C CA . LYS A 1 104 ? 2.584 -1.790 34.908 1.00 36.69 104 LYS A CA 1
ATOM 709 C C . LYS A 1 104 ? 1.476 -1.164 34.049 1.00 43.48 104 LYS A C 1
ATOM 710 O O . LYS A 1 104 ? 0.406 -0.839 34.557 1.00 39.98 104 LYS A O 1
ATOM 716 N N . ILE A 1 105 ? 1.729 -1.003 32.754 1.00 39.75 105 ILE A N 1
ATOM 717 C CA . ILE A 1 105 ? 0.719 -0.465 31.844 1.00 35.06 105 ILE A CA 1
ATOM 718 C C . ILE A 1 105 ? -0.532 -1.337 31.814 1.00 32.96 105 ILE A C 1
ATOM 719 O O . ILE A 1 105 ? -0.501 -2.507 32.210 1.00 37.02 105 ILE A O 1
ATOM 724 N N . ASP A 1 106 ? -1.630 -0.763 31.335 1.00 36.31 106 ASP A N 1
ATOM 725 C CA . ASP A 1 106 ? -2.874 -1.501 31.166 1.00 33.53 106 ASP A CA 1
ATOM 726 C C . ASP A 1 106 ? -2.703 -2.493 30.027 1.00 37.68 106 ASP A C 1
ATOM 727 O O . ASP A 1 106 ? -2.809 -2.119 28.861 1.00 35.33 106 ASP A O 1
ATOM 732 N N . GLU A 1 107 ? -2.450 -3.756 30.355 1.00 36.77 107 GLU A N 1
ATOM 733 C CA . GLU A 1 107 ? -2.208 -4.744 29.312 1.00 33.96 107 GLU A CA 1
ATOM 734 C C . GLU A 1 107 ? -3.495 -5.137 28.587 1.00 33.76 107 GLU A C 1
ATOM 735 O O . GLU A 1 107 ? -3.455 -5.662 27.480 1.00 36.05 107 GLU A O 1
ATOM 741 N N . THR A 1 108 ? -4.638 -4.870 29.205 1.00 34.98 108 THR A N 1
ATOM 742 C CA . THR A 1 108 ? -5.903 -5.094 28.521 1.00 38.45 108 THR A CA 1
ATOM 743 C C . THR A 1 108 ? -6.011 -4.182 27.301 1.00 28.63 108 THR A C 1
ATOM 744 O O . THR A 1 108 ? -6.411 -4.617 26.220 1.00 28.08 108 THR A O 1
ATOM 748 N N . VAL A 1 109 ? -5.648 -2.913 27.482 1.00 31.57 109 VAL A N 1
ATOM 749 C CA . VAL A 1 109 ? -5.635 -1.960 26.380 1.00 31.01 109 VAL A CA 1
ATOM 750 C C . VAL A 1 109 ? -4.535 -2.340 25.400 1.00 24.60 109 VAL A C 1
ATOM 751 O O . VAL A 1 109 ? -4.769 -2.426 24.194 1.00 22.98 109 VAL A O 1
ATOM 755 N N . PHE A 1 110 ? -3.337 -2.590 25.923 1.00 27.94 110 PHE A N 1
ATOM 756 C CA . PHE A 1 110 ? -2.216 -2.973 25.073 1.00 25.15 110 PHE A CA 1
ATOM 757 C C . PHE A 1 110 ? -2.542 -4.168 24.177 1.00 23.86 110 PHE A C 1
ATOM 758 O O . PHE A 1 110 ? -2.333 -4.122 22.967 1.00 22.40 110 PHE A O 1
ATOM 766 N N . ASN A 1 111 ? -3.063 -5.233 24.773 1.00 26.25 111 ASN A N 1
ATOM 767 C CA . ASN A 1 111 ? -3.347 -6.445 24.015 1.00 25.51 111 ASN A CA 1
ATOM 768 C C . ASN A 1 111 ? -4.477 -6.264 23.005 1.00 21.91 111 ASN A C 1
ATOM 769 O O . ASN A 1 111 ? -4.424 -6.817 21.904 1.00 22.72 111 ASN A O 1
ATOM 774 N N . ALA A 1 112 ? -5.483 -5.471 23.369 1.00 23.75 112 ALA A N 1
ATOM 775 C CA . ALA A 1 112 ? -6.596 -5.199 22.465 1.00 24.62 112 ALA A CA 1
ATOM 776 C C . ALA A 1 112 ? -6.106 -4.420 21.251 1.00 22.03 112 ALA A C 1
ATOM 777 O O . ALA A 1 112 ? -6.507 -4.689 20.123 1.00 21.56 112 ALA A O 1
ATOM 779 N N . VAL A 1 113 ? -5.237 -3.441 21.492 1.00 20.88 113 VAL A N 1
ATOM 780 C CA . VAL A 1 113 ? -4.633 -2.677 20.396 1.00 21.46 113 VAL A CA 1
ATOM 781 C C . VAL A 1 113 ? -3.732 -3.572 19.541 1.00 21.00 113 VAL A C 1
ATOM 782 O O . VAL A 1 113 ? -3.726 -3.484 18.310 1.00 20.60 113 VAL A O 1
ATOM 786 N N A CYS A 1 114 ? -2.993 -4.455 20.200 0.54 23.42 114 CYS A N 1
ATOM 787 N N B CYS A 1 114 ? -2.971 -4.437 20.207 0.46 23.41 114 CYS A N 1
ATOM 788 C CA A CYS A 1 114 ? -2.096 -5.363 19.508 0.54 22.48 114 CYS A CA 1
ATOM 789 C CA B CYS A 1 114 ? -2.099 -5.367 19.505 0.46 22.49 114 CYS A CA 1
ATOM 790 C C A CYS A 1 114 ? -2.872 -6.290 18.574 0.54 22.16 114 CYS A C 1
ATOM 791 C C B CYS A 1 114 ? -2.898 -6.253 18.560 0.46 22.18 114 CYS A C 1
ATOM 792 O O A CYS A 1 114 ? -2.492 -6.491 17.418 0.54 22.04 114 CYS A O 1
ATOM 793 O O B CYS A 1 114 ? -2.557 -6.388 17.386 0.46 22.01 114 CYS A O 1
ATOM 798 N N . ASP A 1 115 ? -3.969 -6.846 19.076 1.00 25.03 115 ASP A N 1
ATOM 799 C CA . ASP A 1 115 ? -4.808 -7.730 18.266 1.00 22.02 115 ASP A CA 1
ATOM 800 C C . ASP A 1 115 ? -5.384 -7.011 17.039 1.00 23.66 115 ASP A C 1
ATOM 801 O O . ASP A 1 115 ? -5.379 -7.557 15.931 1.00 24.44 115 ASP A O 1
ATOM 806 N N . VAL A 1 116 ? -5.853 -5.778 17.232 1.00 20.70 116 VAL A N 1
ATOM 807 C CA . VAL A 1 116 ? -6.329 -4.973 16.118 1.00 19.96 116 VAL A CA 1
ATOM 808 C C . VAL A 1 116 ? -5.232 -4.702 15.099 1.00 18.84 116 VAL A C 1
ATOM 809 O O . VAL A 1 116 ? -5.449 -4.806 13.889 1.00 20.86 116 VAL A O 1
ATOM 813 N N . THR A 1 117 ? -4.041 -4.371 15.593 1.00 19.60 117 THR A N 1
ATOM 814 C CA . THR A 1 117 ? -2.924 -4.089 14.715 1.00 18.15 117 THR A CA 1
ATOM 815 C C . THR A 1 117 ? -2.588 -5.304 13.855 1.00 19.99 117 THR A C 1
ATOM 816 O O . THR A 1 117 ? -2.308 -5.165 12.661 1.00 20.68 117 THR A O 1
ATOM 820 N N . LYS A 1 118 ? -2.650 -6.490 14.458 1.00 23.59 118 LYS A N 1
ATOM 821 C CA . LYS A 1 118 ? -2.404 -7.722 13.724 1.00 22.06 118 LYS A CA 1
ATOM 822 C C . LYS A 1 118 ? -3.395 -7.885 12.577 1.00 21.03 118 LYS A C 1
ATOM 823 O O . LYS A 1 118 ? -3.006 -8.190 11.452 1.00 23.30 118 LYS A O 1
ATOM 829 N N . LYS A 1 119 ? -4.669 -7.645 12.863 1.00 20.69 119 LYS A N 1
ATOM 830 C CA . LYS A 1 119 ? -5.707 -7.744 11.852 1.00 22.21 119 LYS A CA 1
ATOM 831 C C . LYS A 1 119 ? -5.535 -6.724 10.726 1.00 24.30 119 LYS A C 1
ATOM 832 O O . LYS A 1 119 ? -5.753 -7.033 9.555 1.00 24.48 119 LYS A O 1
ATOM 838 N N . MET A 1 120 ? -5.098 -5.515 11.074 1.00 22.06 120 MET A N 1
ATOM 839 C CA . MET A 1 120 ? -4.844 -4.500 10.056 1.00 22.67 120 MET A CA 1
ATOM 840 C C . MET A 1 120 ? -3.649 -4.830 9.167 1.00 24.93 120 MET A C 1
ATOM 841 O O . MET A 1 120 ? -3.646 -4.493 7.990 1.00 25.63 120 MET A O 1
ATOM 846 N N . LEU A 1 121 ? -2.635 -5.497 9.721 1.00 22.33 121 LEU A N 1
ATOM 847 C CA . LEU A 1 121 ? -1.507 -5.948 8.921 1.00 21.89 121 LEU A CA 1
ATOM 848 C C . LEU A 1 121 ? -1.971 -6.989 7.902 1.00 22.85 121 LEU A C 1
ATOM 849 O O . LEU A 1 121 ? -1.517 -6.994 6.760 1.00 30.16 121 LEU A O 1
ATOM 854 N N . ASP A 1 122 ? -2.880 -7.859 8.324 1.00 28.05 122 ASP A N 1
ATOM 855 C CA . ASP A 1 122 ? -3.374 -8.917 7.445 1.00 27.09 122 ASP A CA 1
ATOM 856 C C . ASP A 1 122 ? -4.204 -8.350 6.281 1.00 35.97 122 ASP A C 1
ATOM 857 O O . ASP A 1 122 ? -4.481 -9.048 5.305 1.00 38.46 122 ASP A O 1
ATOM 862 N N . ASN A 1 123 ? -4.577 -7.078 6.388 1.00 28.67 123 ASN A N 1
ATOM 863 C CA . ASN A 1 123 ? -5.266 -6.361 5.310 1.00 29.40 123 ASN A CA 1
ATOM 864 C C . ASN A 1 123 ? -4.346 -5.447 4.504 1.00 35.29 123 ASN A C 1
ATOM 865 O O . ASN A 1 123 ? -4.812 -4.599 3.732 1.00 35.53 123 ASN A O 1
ATOM 870 N N . LYS A 1 124 ? -3.044 -5.614 4.704 1.00 31.88 124 LYS A N 1
ATOM 871 C CA . LYS A 1 124 ? -2.027 -4.852 3.992 1.00 29.98 124 LYS A CA 1
ATOM 872 C C . LYS A 1 124 ? -2.071 -3.360 4.341 1.00 31.82 124 LYS A C 1
ATOM 873 O O . LYS A 1 124 ? -1.795 -2.502 3.501 1.00 33.21 124 LYS A O 1
ATOM 879 N N . CYS A 1 125 ? -2.392 -3.062 5.596 1.00 28.09 125 CYS A N 1
ATOM 880 C CA . CYS A 1 125 ? -2.452 -1.668 6.053 1.00 26.06 125 CYS A CA 1
ATOM 881 C C . CYS A 1 125 ? -1.131 -1.096 6.554 1.00 30.30 125 CYS A C 1
ATOM 882 O O . CYS A 1 125 ? -1.106 0.041 7.017 1.00 27.28 125 CYS A O 1
ATOM 885 N N . LEU A 1 126 ? -0.045 -1.863 6.499 1.00 23.18 126 LEU A N 1
ATOM 886 C CA . LEU A 1 126 ? 1.235 -1.352 6.989 1.00 24.91 126 LEU A CA 1
ATOM 887 C C . LEU A 1 126 ? 1.619 0.066 6.514 1.00 30.34 126 LEU A C 1
ATOM 888 O O . LEU A 1 126 ? 1.948 0.909 7.341 1.00 29.03 126 LEU A O 1
ATOM 893 N N . PRO A 1 127 ? 1.568 0.343 5.192 1.00 29.30 127 PRO A N 1
ATOM 894 C CA . PRO A 1 127 ? 1.939 1.693 4.741 1.00 31.93 127 PRO A CA 1
ATOM 895 C C . PRO A 1 127 ? 1.189 2.823 5.448 1.00 32.31 127 PRO A C 1
ATOM 896 O O . PRO A 1 127 ? 1.750 3.914 5.605 1.00 35.04 127 PRO A O 1
ATOM 900 N N . LYS A 1 128 ? -0.047 2.566 5.872 1.00 29.04 128 LYS A N 1
ATOM 901 C CA . LYS A 1 128 ? -0.831 3.569 6.591 1.00 35.58 128 LYS A CA 1
ATOM 902 C C . LYS A 1 128 ? -0.561 3.579 8.105 1.00 36.36 128 LYS A C 1
ATOM 903 O O . LYS A 1 128 ? -0.628 4.631 8.746 1.00 31.60 128 LYS A O 1
ATOM 909 N N . ILE A 1 129 ? -0.271 2.407 8.669 1.00 24.39 129 ILE A N 1
ATOM 910 C CA . ILE A 1 129 ? 0.182 2.290 10.053 1.00 27.10 129 ILE A CA 1
ATOM 911 C C . ILE A 1 129 ? 1.476 3.098 10.200 1.00 29.62 129 ILE A C 1
ATOM 912 O O . ILE A 1 129 ? 1.682 3.808 11.198 1.00 28.13 129 ILE A O 1
ATOM 917 N N . LEU A 1 130 ? 2.340 2.995 9.189 1.00 24.47 130 LEU A N 1
ATOM 918 C CA . LEU A 1 130 ? 3.592 3.753 9.160 1.00 26.42 130 LEU A CA 1
ATOM 919 C C . LEU A 1 130 ? 3.383 5.262 9.139 1.00 31.53 130 LEU A C 1
ATOM 920 O O . LEU A 1 130 ? 4.230 6.018 9.619 1.00 35.77 130 LEU A O 1
ATOM 925 N N . GLN A 1 131 ? 2.266 5.706 8.574 1.00 28.86 131 GLN A N 1
ATOM 926 C CA . GLN A 1 131 ? 1.976 7.131 8.495 1.00 32.64 131 GLN A CA 1
ATOM 927 C C . GLN A 1 131 ? 1.338 7.638 9.775 1.00 37.77 131 GLN A C 1
ATOM 928 O O . GLN A 1 131 ? 0.989 8.815 9.879 1.00 37.14 131 GLN A O 1
ATOM 934 N N . GLY A 1 132 ? 1.182 6.744 10.747 1.00 32.28 132 GLY A N 1
ATOM 935 C CA . GLY A 1 132 ? 0.557 7.081 12.012 1.00 35.83 132 GLY A CA 1
ATOM 936 C C . GLY A 1 132 ? -0.952 7.203 11.899 1.00 37.21 132 GLY A C 1
ATOM 937 O O . GLY A 1 132 ? -1.613 7.736 12.792 1.00 53.04 132 GLY A O 1
ATOM 938 N N . ASP A 1 133 ? -1.507 6.694 10.805 1.00 35.63 133 ASP A N 1
ATOM 939 C CA . ASP A 1 133 ? -2.933 6.861 10.521 1.00 36.15 133 ASP A CA 1
ATOM 940 C C . ASP A 1 133 ? -3.873 5.958 11.333 1.00 39.04 133 ASP A C 1
ATOM 941 O O . ASP A 1 133 ? -5.081 6.190 11.352 1.00 34.88 133 ASP A O 1
ATOM 946 N N . LEU A 1 134 ? -3.342 4.933 11.996 1.00 33.07 134 LEU A N 1
ATOM 947 C CA . LEU A 1 134 ? -4.224 3.973 12.671 1.00 26.65 134 LEU A CA 1
ATOM 948 C C . LEU A 1 134 ? -4.980 4.590 13.852 1.00 32.50 134 LEU A C 1
ATOM 949 O O . LEU A 1 134 ? -6.194 4.406 13.987 1.00 27.08 134 LEU A O 1
ATOM 954 N N . VAL A 1 135 ? -4.271 5.325 14.700 1.00 30.26 135 VAL A N 1
ATOM 955 C CA . VAL A 1 135 ? -4.906 5.976 15.840 1.00 28.82 135 VAL A CA 1
ATOM 956 C C . VAL A 1 135 ? -5.978 6.964 15.366 1.00 29.04 135 VAL A C 1
ATOM 957 O O . VAL A 1 135 ? -7.042 7.064 15.979 1.00 24.14 135 VAL A O 1
ATOM 961 N N . LYS A 1 136 ? -5.699 7.657 14.261 1.00 27.06 136 LYS A N 1
ATOM 962 C CA . LYS A 1 136 ? -6.657 8.575 13.625 1.00 30.65 136 LYS A CA 1
ATOM 963 C C . LYS A 1 136 ? -7.948 7.856 13.233 1.00 27.79 136 LYS A C 1
ATOM 964 O O . LYS A 1 136 ? -9.057 8.388 13.366 1.00 26.08 136 LYS A O 1
ATOM 970 N N . PHE A 1 137 ? -7.782 6.648 12.710 1.00 24.83 137 PHE A N 1
ATOM 971 C CA . PHE A 1 137 ? -8.895 5.809 12.289 1.00 24.94 137 PHE A CA 1
ATOM 972 C C . PHE A 1 137 ? -9.753 5.423 13.493 1.00 25.39 137 PHE A C 1
ATOM 973 O O . PHE A 1 137 ? -10.996 5.470 13.441 1.00 21.02 137 PHE A O 1
ATOM 981 N N . LEU A 1 138 ? -9.095 5.061 14.587 1.00 22.10 138 LEU A N 1
ATOM 982 C CA . LEU A 1 138 ? -9.817 4.680 15.790 1.00 21.47 138 LEU A CA 1
ATOM 983 C C . LEU A 1 138 ? -10.579 5.873 16.356 1.00 22.38 138 LEU A C 1
ATOM 984 O O . LEU A 1 138 ? -11.714 5.724 16.802 1.00 22.02 138 LEU A O 1
ATOM 989 N N . LYS A 1 139 ? -9.953 7.050 16.327 1.00 23.88 139 LYS A N 1
ATOM 990 C CA . LYS A 1 139 ? -10.613 8.279 16.770 1.00 21.46 139 LYS A CA 1
ATOM 991 C C . LYS A 1 139 ? -11.891 8.549 15.974 1.00 20.68 139 LYS A C 1
ATOM 992 O O . LYS A 1 139 ? -12.943 8.851 16.551 1.00 22.62 139 LYS A O 1
ATOM 998 N N . ASP A 1 140 ? -11.808 8.447 14.653 1.00 20.62 140 ASP A N 1
ATOM 999 C CA . ASP A 1 140 ? -12.976 8.668 13.803 1.00 19.99 140 ASP A CA 1
ATOM 1000 C C . ASP A 1 140 ? -14.086 7.657 14.090 1.00 23.94 140 ASP A C 1
ATOM 1001 O O . ASP A 1 140 ? -15.267 8.005 14.145 1.00 23.77 140 ASP A O 1
ATOM 1006 N N . LEU A 1 141 ? -13.709 6.401 14.280 1.00 18.98 141 LEU A N 1
ATOM 1007 C CA . LEU A 1 141 ? -14.708 5.382 14.616 1.00 17.03 141 LEU A CA 1
ATOM 1008 C C . LEU A 1 141 ? -15.352 5.664 15.961 1.00 22.58 141 LEU A C 1
ATOM 1009 O O . LEU A 1 141 ? -16.567 5.534 16.111 1.00 22.05 141 LEU A O 1
ATOM 1014 N N . LYS A 1 142 ? -14.544 6.071 16.934 1.00 20.79 142 LYS A N 1
ATOM 1015 C CA . LYS A 1 142 ? -15.042 6.321 18.284 1.00 22.23 142 LYS A CA 1
ATOM 1016 C C . LYS A 1 142 ? -16.114 7.418 18.312 1.00 23.10 142 LYS A C 1
ATOM 1017 O O . LYS A 1 142 ? -17.094 7.317 19.058 1.00 26.22 142 LYS A O 1
ATOM 1023 N N . TYR A 1 143 ? -15.953 8.445 17.483 1.00 23.76 143 TYR A N 1
ATOM 1024 C CA . TYR A 1 143 ? -16.848 9.601 17.554 1.00 24.65 143 TYR A CA 1
ATOM 1025 C C . TYR A 1 143 ? -17.889 9.702 16.434 1.00 31.58 143 TYR A C 1
ATOM 1026 O O . TYR A 1 143 ? -18.827 10.502 16.522 1.00 26.98 143 TYR A O 1
ATOM 1035 N N . LYS A 1 144 ? -17.756 8.883 15.397 1.00 22.71 144 LYS A N 1
ATOM 1036 C CA . LYS A 1 144 ? -18.657 8.989 14.252 1.00 22.82 144 LYS A CA 1
ATOM 1037 C C . LYS A 1 144 ? -19.381 7.693 13.896 1.00 22.34 144 LYS A C 1
ATOM 1038 O O . LYS A 1 144 ? -20.383 7.730 13.177 1.00 26.01 144 LYS A O 1
ATOM 1044 N N . VAL A 1 145 ? -18.878 6.551 14.372 1.00 17.07 145 VAL A N 1
ATOM 1045 C CA . VAL A 1 145 ? -19.434 5.267 13.935 1.00 21.01 145 VAL A CA 1
ATOM 1046 C C . VAL A 1 145 ? -19.919 4.402 15.095 1.00 23.66 145 VAL A C 1
ATOM 1047 O O . VAL A 1 145 ? -21.072 3.957 15.109 1.00 24.45 145 VAL A O 1
ATOM 1051 N N . CYS A 1 146 ? -19.041 4.158 16.062 1.00 21.54 146 CYS A N 1
ATOM 1052 C CA . CYS A 1 146 ? -19.343 3.251 17.167 1.00 25.29 146 CYS A CA 1
ATOM 1053 C C . CYS A 1 146 ? -20.052 3.991 18.285 1.00 24.03 146 CYS A C 1
ATOM 1054 O O . CYS A 1 146 ? -19.589 3.993 19.422 1.00 31.96 146 CYS A O 1
ATOM 1057 N N . ILE A 1 147 ? -21.183 4.608 17.953 1.00 28.26 147 ILE A N 1
ATOM 1058 C CA . ILE A 1 147 ? -21.809 5.600 18.820 1.00 30.43 147 ILE A CA 1
ATOM 1059 C C . ILE A 1 147 ? -23.211 5.188 19.265 1.00 38.77 147 ILE A C 1
ATOM 1060 O O . ILE A 1 147 ? -23.817 4.270 18.698 1.00 36.07 147 ILE A O 1
ATOM 1065 N N . GLU A 1 148 ? -23.715 5.877 20.288 1.00 40.13 148 GLU A N 1
ATOM 1066 C CA . GLU A 1 148 ? -25.063 5.650 20.796 1.00 45.90 148 GLU A CA 1
ATOM 1067 C C . GLU A 1 148 ? -25.991 6.733 20.281 1.00 41.66 148 GLU A C 1
ATOM 1068 O O . GLU A 1 148 ? -25.586 7.882 20.136 1.00 37.83 148 GLU A O 1
ATOM 1074 N N . GLY A 1 149 ? -27.242 6.366 20.026 1.00 41.75 149 GLY A N 1
ATOM 1075 C CA . GLY A 1 149 ? -28.245 7.331 19.613 1.00 38.47 149 GLY A CA 1
ATOM 1076 C C . GLY A 1 149 ? -27.952 7.976 18.276 1.00 43.08 149 GLY A C 1
ATOM 1077 O O . GLY A 1 149 ? -28.402 9.092 18.004 1.00 40.81 149 GLY A O 1
ATOM 1078 N N . GLY A 1 150 ? -27.190 7.275 17.441 1.00 37.64 150 GLY A N 1
ATOM 1079 C CA . GLY A 1 150 ? -26.850 7.779 16.126 1.00 29.37 150 GLY A CA 1
ATOM 1080 C C . GLY A 1 150 ? -27.897 7.476 15.071 1.00 28.98 150 GLY A C 1
ATOM 1081 O O . GLY A 1 150 ? -28.673 6.530 15.186 1.00 31.72 150 GLY A O 1
ATOM 1082 N N . ASP A 1 151 ? -27.927 8.313 14.043 1.00 28.65 151 ASP A N 1
ATOM 1083 C CA . ASP A 1 151 ? -28.778 8.106 12.885 1.00 27.76 151 ASP A CA 1
ATOM 1084 C C . ASP A 1 151 ? -28.043 7.114 11.988 1.00 22.04 151 ASP A C 1
ATOM 1085 O O . ASP A 1 151 ? -26.963 7.414 11.490 1.00 22.99 151 ASP A O 1
ATOM 1090 N N . PRO A 1 152 ? -28.617 5.916 11.779 1.00 24.72 152 PRO A N 1
ATOM 1091 C CA . PRO A 1 152 ? -27.850 4.922 11.011 1.00 21.21 152 PRO A CA 1
ATOM 1092 C C . PRO A 1 152 ? -27.548 5.344 9.564 1.00 21.80 152 PRO A C 1
ATOM 1093 O O . PRO A 1 152 ? -26.513 4.933 9.041 1.00 21.74 152 PRO A O 1
ATOM 1097 N N . GLU A 1 153 ? -28.402 6.139 8.924 1.00 20.24 153 GLU A N 1
ATOM 1098 C CA . GLU A 1 153 ? -28.059 6.616 7.587 1.00 21.91 153 GLU A CA 1
ATOM 1099 C C . GLU A 1 153 ? -26.851 7.542 7.653 1.00 24.94 153 GLU A C 1
ATOM 1100 O O . GLU A 1 153 ? -26.010 7.536 6.754 1.00 24.35 153 GLU A O 1
ATOM 1106 N N . LEU A 1 154 ? -26.771 8.346 8.711 1.00 21.38 154 LEU A N 1
ATOM 1107 C CA . LEU A 1 154 ? -25.644 9.247 8.870 1.00 21.64 154 LEU A CA 1
ATOM 1108 C C . LEU A 1 154 ? -24.384 8.456 9.188 1.00 20.53 154 LEU A C 1
ATOM 1109 O O . LEU A 1 154 ? -23.291 8.803 8.719 1.00 22.43 154 LEU A O 1
ATOM 1114 N N . ILE A 1 155 ? -24.532 7.393 9.976 1.00 20.30 155 ILE A N 1
ATOM 1115 C CA . ILE A 1 155 ? -23.380 6.542 10.302 1.00 20.39 155 ILE A CA 1
ATOM 1116 C C . ILE A 1 155 ? -22.800 5.889 9.050 1.00 23.31 155 ILE A C 1
ATOM 1117 O O . ILE A 1 155 ? -21.574 5.816 8.888 1.00 19.34 155 ILE A O 1
ATOM 1122 N N . ILE A 1 156 ? -23.674 5.403 8.170 1.00 20.25 156 ILE A N 1
ATOM 1123 C CA . ILE A 1 156 ? -23.232 4.824 6.898 1.00 17.64 156 ILE A CA 1
ATOM 1124 C C . ILE A 1 156 ? -22.419 5.832 6.085 1.00 23.63 156 ILE A C 1
ATOM 1125 O O . ILE A 1 156 ? -21.336 5.509 5.593 1.00 23.97 156 ILE A O 1
ATOM 1130 N N . LYS A 1 157 ? -22.934 7.050 5.965 1.00 22.64 157 LYS A N 1
ATOM 1131 C CA . LYS A 1 157 ? -22.240 8.115 5.255 1.00 27.53 157 LYS A CA 1
ATOM 1132 C C . LYS A 1 157 ? -20.879 8.415 5.884 1.00 22.15 157 LYS A C 1
ATOM 1133 O O . LYS A 1 157 ? -19.880 8.590 5.177 1.00 24.06 157 LYS A O 1
ATOM 1139 N N . ASP A 1 158 ? -20.837 8.476 7.211 1.00 20.78 158 ASP A N 1
ATOM 1140 C CA . ASP A 1 158 ? -19.584 8.773 7.905 1.00 20.52 158 ASP A CA 1
ATOM 1141 C C . ASP A 1 158 ? -18.584 7.640 7.716 1.00 20.51 158 ASP A C 1
ATOM 1142 O O . ASP A 1 158 ? -17.385 7.866 7.578 1.00 24.59 158 ASP A O 1
ATOM 1147 N N . LEU A 1 159 ? -19.079 6.411 7.713 1.00 20.47 159 LEU A N 1
ATOM 1148 C CA . LEU A 1 159 ? -18.185 5.274 7.554 1.00 19.78 159 LEU A CA 1
ATOM 1149 C C . LEU A 1 159 ? -17.576 5.286 6.161 1.00 20.51 159 LEU A C 1
ATOM 1150 O O . LEU A 1 159 ? -16.396 4.953 5.985 1.00 23.11 159 LEU A O 1
ATOM 1155 N N . LYS A 1 160 ? -18.372 5.686 5.174 1.00 22.54 160 LYS A N 1
ATOM 1156 C CA . LYS A 1 160 ? -17.906 5.772 3.792 1.00 22.94 160 LYS A CA 1
ATOM 1157 C C . LYS A 1 160 ? -16.724 6.734 3.664 1.00 24.07 160 LYS A C 1
ATOM 1158 O O . LYS A 1 160 ? -15.726 6.427 3.010 1.00 27.54 160 LYS A O 1
ATOM 1164 N N . ILE A 1 161 ? -16.850 7.893 4.299 1.00 23.58 161 ILE A N 1
ATOM 1165 C CA . ILE A 1 161 ? -15.795 8.898 4.296 1.00 28.84 161 ILE A CA 1
ATOM 1166 C C . ILE A 1 161 ? -14.544 8.352 4.975 1.00 27.37 161 ILE A C 1
ATOM 1167 O O . ILE A 1 161 ? -13.423 8.517 4.479 1.00 27.74 161 ILE A O 1
ATOM 1172 N N . ILE A 1 162 ? -14.741 7.674 6.100 1.00 19.13 162 ILE A N 1
ATOM 1173 C CA . ILE A 1 162 ? -13.617 7.161 6.873 1.00 23.28 162 ILE A CA 1
ATOM 1174 C C . ILE A 1 162 ? -12.861 6.078 6.112 1.00 26.61 162 ILE A C 1
ATOM 1175 O O . ILE A 1 162 ? -11.623 6.094 6.043 1.00 25.69 162 ILE A O 1
ATOM 1180 N N . LEU A 1 163 ? -13.591 5.128 5.540 1.00 23.63 163 LEU A N 1
ATOM 1181 C CA . LEU A 1 163 ? -12.946 4.017 4.849 1.00 23.67 163 LEU A CA 1
ATOM 1182 C C . LEU A 1 163 ? -12.250 4.451 3.578 1.00 36.04 163 LEU A C 1
ATOM 1183 O O . LEU A 1 163 ? -11.288 3.811 3.145 1.00 32.31 163 LEU A O 1
ATOM 1188 N N . GLU A 1 164 ? -12.737 5.533 2.980 1.00 29.66 164 GLU A N 1
ATOM 1189 C CA . GLU A 1 164 ? -12.143 6.030 1.750 1.00 33.91 164 GLU A CA 1
ATOM 1190 C C . GLU A 1 164 ? -10.697 6.481 1.967 1.00 38.82 164 GLU A C 1
ATOM 1191 O O . GLU A 1 164 ? -9.876 6.420 1.051 1.00 36.99 164 GLU A O 1
ATOM 1197 N N . ARG A 1 165 ? -10.385 6.909 3.187 1.00 36.86 165 ARG A N 1
ATOM 1198 C CA . ARG A 1 165 ? -9.025 7.328 3.524 1.00 39.32 165 ARG A CA 1
ATOM 1199 C C . ARG A 1 165 ? -8.151 6.153 3.956 1.00 39.44 165 ARG A C 1
ATOM 1200 O O . ARG A 1 165 ? -6.922 6.249 3.971 1.00 45.36 165 ARG A O 1
ATOM 1208 N N . LEU A 1 166 ? -8.782 5.039 4.305 1.00 38.61 166 LEU A N 1
ATOM 1209 C CA . LEU A 1 166 ? -8.034 3.842 4.663 1.00 35.25 166 LEU A CA 1
ATOM 1210 C C . LEU A 1 166 ? -8.534 2.614 3.889 1.00 38.46 166 LEU A C 1
ATOM 1211 O O . LEU A 1 166 ? -9.058 1.675 4.494 1.00 35.64 166 LEU A O 1
ATOM 1216 N N . PRO A 1 167 ? -8.353 2.608 2.551 1.00 33.51 167 PRO A N 1
ATOM 1217 C CA . PRO A 1 167 ? -8.943 1.577 1.685 1.00 36.90 167 PRO A CA 1
ATOM 1218 C C . PRO A 1 167 ? -8.373 0.179 1.896 1.00 33.00 167 PRO A C 1
ATOM 1219 O O . PRO A 1 167 ? -9.024 -0.803 1.561 1.00 30.50 167 PRO A O 1
ATOM 1223 N N A CYS A 1 168 ? -7.166 0.098 2.451 0.42 31.86 168 CYS A N 1
ATOM 1224 N N B CYS A 1 168 ? -7.162 0.099 2.432 0.58 31.84 168 CYS A N 1
ATOM 1225 C CA A CYS A 1 168 ? -6.550 -1.186 2.772 0.42 33.71 168 CYS A CA 1
ATOM 1226 C CA B CYS A 1 168 ? -6.552 -1.183 2.746 0.58 33.72 168 CYS A CA 1
ATOM 1227 C C A CYS A 1 168 ? -7.470 -2.062 3.622 0.42 33.75 168 CYS A C 1
ATOM 1228 C C B CYS A 1 168 ? -7.441 -2.062 3.643 0.58 33.77 168 CYS A C 1
ATOM 1229 O O A CYS A 1 168 ? -7.532 -3.279 3.434 0.42 30.97 168 CYS A O 1
ATOM 1230 O O B CYS A 1 168 ? -7.461 -3.285 3.496 0.58 30.93 168 CYS A O 1
ATOM 1235 N N . VAL A 1 169 ? -8.195 -1.439 4.548 1.00 27.95 169 VAL A N 1
ATOM 1236 C CA . VAL A 1 169 ? -9.058 -2.189 5.463 1.00 31.83 169 VAL A CA 1
ATOM 1237 C C . VAL A 1 169 ? -10.216 -2.864 4.727 1.00 33.59 169 VAL A C 1
ATOM 1238 O O . VAL A 1 169 ? -10.808 -3.818 5.234 1.00 39.67 169 VAL A O 1
ATOM 1242 N N . LEU A 1 170 ? -10.519 -2.389 3.521 1.00 32.20 170 LEU A N 1
ATOM 1243 C CA . LEU A 1 170 ? -11.556 -3.019 2.699 1.00 36.17 170 LEU A CA 1
ATOM 1244 C C . LEU A 1 170 ? -11.096 -4.382 2.177 1.00 37.01 170 LEU A C 1
ATOM 1245 O O . LEU A 1 170 ? -11.899 -5.177 1.687 1.00 40.00 170 LEU A O 1
ATOM 1250 N N . GLY A 1 171 ? -9.797 -4.637 2.260 1.00 31.73 171 GLY A N 1
ATOM 1251 C CA . GLY A 1 171 ? -9.238 -5.926 1.883 1.00 32.06 171 GLY A CA 1
ATOM 1252 C C . GLY A 1 171 ? -9.412 -6.288 0.420 1.00 39.21 171 GLY A C 1
ATOM 1253 O O . GLY A 1 171 ? -9.621 -7.454 0.095 1.00 39.12 171 GLY A O 1
ATOM 1254 N N . GLY A 1 172 ? -9.332 -5.296 -0.462 1.00 31.07 172 GLY A N 1
ATOM 1255 C CA . GLY A 1 172 ? -9.432 -5.542 -1.889 1.00 33.27 172 GLY A CA 1
ATOM 1256 C C . GLY A 1 172 ? -10.815 -5.334 -2.479 1.00 39.84 172 GLY A C 1
ATOM 1257 O O . GLY A 1 172 ? -10.957 -5.202 -3.695 1.00 38.07 172 GLY A O 1
ATOM 1258 N N . VAL A 1 173 ? -11.840 -5.321 -1.631 1.00 39.86 173 VAL A N 1
ATOM 1259 C CA . VAL A 1 173 ? -13.189 -5.023 -2.099 1.00 38.29 173 VAL A CA 1
ATOM 1260 C C . VAL A 1 173 ? -13.282 -3.529 -2.385 1.00 34.00 173 VAL A C 1
ATOM 1261 O O . VAL A 1 173 ? -12.923 -2.707 -1.539 1.00 36.62 173 VAL A O 1
ATOM 1265 N N . GLY A 1 174 ? -13.746 -3.181 -3.582 1.00 37.71 174 GLY A N 1
ATOM 1266 C CA . GLY A 1 174 ? -13.936 -1.788 -3.944 1.00 32.03 174 GLY A CA 1
ATOM 1267 C C . GLY A 1 174 ? -14.927 -1.134 -3.002 1.00 32.34 174 GLY A C 1
ATOM 1268 O O . GLY A 1 174 ? -15.872 -1.780 -2.552 1.00 29.67 174 GLY A O 1
ATOM 1269 N N . LEU A 1 175 ? -14.704 0.141 -2.695 1.00 26.84 175 LEU A N 1
ATOM 1270 C CA . LEU A 1 175 ? -15.596 0.885 -1.811 1.00 26.95 175 LEU A CA 1
ATOM 1271 C C . LEU A 1 175 ? -17.031 0.919 -2.340 1.00 28.07 175 LEU A C 1
ATOM 1272 O O . LEU A 1 175 ? -17.995 0.777 -1.583 1.00 24.23 175 LEU A O 1
ATOM 1277 N N . ASP A 1 176 ? -17.161 1.113 -3.647 1.00 28.09 176 ASP A N 1
ATOM 1278 C CA . ASP A 1 176 ? -18.464 1.217 -4.276 1.00 32.21 176 ASP A CA 1
ATOM 1279 C C . ASP A 1 176 ? -19.275 -0.067 -4.093 1.00 28.73 176 ASP A C 1
ATOM 1280 O O . ASP A 1 176 ? -20.416 -0.032 -3.642 1.00 27.43 176 ASP A O 1
ATOM 1285 N N . ASP A 1 177 ? -18.680 -1.212 -4.403 1.00 29.40 177 ASP A N 1
ATOM 1286 C CA . ASP A 1 177 ? -19.393 -2.468 -4.234 1.00 23.78 177 ASP A CA 1
ATOM 1287 C C . ASP A 1 177 ? -19.657 -2.812 -2.770 1.00 22.49 177 ASP A C 1
ATOM 1288 O O . ASP A 1 177 ? -20.681 -3.420 -2.444 1.00 23.88 177 ASP A O 1
ATOM 1293 N N . LEU A 1 178 ? -18.725 -2.439 -1.896 1.00 23.71 178 LEU A N 1
ATOM 1294 C CA . LEU A 1 178 ? -18.898 -2.673 -0.467 1.00 22.43 178 LEU A CA 1
ATOM 1295 C C . LEU A 1 178 ? -20.179 -1.984 0.002 1.00 21.62 178 LEU A C 1
ATOM 1296 O O . LEU A 1 178 ? -21.025 -2.593 0.666 1.00 23.08 178 LEU A O 1
ATOM 1301 N N . PHE A 1 179 ? -20.355 -0.732 -0.387 1.00 26.38 179 PHE A N 1
ATOM 1302 C CA . PHE A 1 179 ? -21.523 -0.005 0.106 1.00 25.20 179 PHE A CA 1
ATOM 1303 C C . PHE A 1 179 ? -22.827 -0.306 -0.615 1.00 24.62 179 PHE A C 1
ATOM 1304 O O . PHE A 1 179 ? -23.900 0.074 -0.141 1.00 28.01 179 PHE A O 1
ATOM 1312 N N . LYS A 1 180 ? -22.762 -1.008 -1.742 1.00 23.78 180 LYS A N 1
ATOM 1313 C CA . LYS A 1 180 ? -23.978 -1.572 -2.316 1.00 22.05 180 LYS A CA 1
ATOM 1314 C C . LYS A 1 180 ? -24.572 -2.599 -1.363 1.00 29.44 180 LYS A C 1
ATOM 1315 O O . LYS A 1 180 ? -25.759 -2.908 -1.422 1.00 29.09 180 LYS A O 1
ATOM 1321 N N . ASN A 1 181 ? -23.729 -3.106 -0.470 1.00 25.23 181 ASN A N 1
ATOM 1322 C CA . ASN A 1 181 ? -24.092 -4.172 0.449 1.00 23.24 181 ASN A CA 1
ATOM 1323 C C . ASN A 1 181 ? -24.185 -3.747 1.915 1.00 22.29 181 ASN A C 1
ATOM 1324 O O . ASN A 1 181 ? -24.184 -4.587 2.820 1.00 28.14 181 ASN A O 1
ATOM 1329 N N . ILE A 1 182 ? -24.262 -2.446 2.153 1.00 24.49 182 ILE A N 1
ATOM 1330 C CA . ILE A 1 182 ? -24.420 -1.959 3.514 1.00 19.97 182 ILE A CA 1
ATOM 1331 C C . ILE A 1 182 ? -25.733 -1.186 3.595 1.00 26.80 182 ILE A C 1
ATOM 1332 O O . ILE A 1 182 ? -25.951 -0.245 2.836 1.00 28.28 182 ILE A O 1
ATOM 1337 N N . PHE A 1 183 ? -26.608 -1.628 4.493 1.00 23.59 183 PHE A N 1
ATOM 1338 C CA . PHE A 1 183 ? -27.985 -1.143 4.553 1.00 27.01 183 PHE A CA 1
ATOM 1339 C C . PHE A 1 183 ? -28.371 -0.868 5.991 1.00 23.65 183 PHE A C 1
ATOM 1340 O O . PHE A 1 183 ? -27.823 -1.446 6.914 1.00 24.76 183 PHE A O 1
ATOM 1348 N N . VAL A 1 184 ? -29.378 -0.029 6.179 1.00 24.33 184 VAL A N 1
ATOM 1349 C CA . VAL A 1 184 ? -30.079 -0.029 7.447 1.00 20.50 184 VAL A CA 1
ATOM 1350 C C . VAL A 1 184 ? -31.145 -1.113 7.360 1.00 23.74 184 VAL A C 1
ATOM 1351 O O . VAL A 1 184 ? -31.891 -1.170 6.386 1.00 25.05 184 VAL A O 1
ATOM 1355 N N . LYS A 1 185 ? -31.188 -1.979 8.365 1.00 21.08 185 LYS A N 1
ATOM 1356 C CA . LYS A 1 185 ? -32.163 -3.061 8.435 1.00 22.14 185 LYS A CA 1
ATOM 1357 C C . LYS A 1 185 ? -32.683 -3.059 9.858 1.00 22.83 185 LYS A C 1
ATOM 1358 O O . LYS A 1 185 ? -31.909 -3.238 10.787 1.00 23.19 185 LYS A O 1
ATOM 1364 N N . ASP A 1 186 ? -33.985 -2.831 10.045 1.00 24.04 186 ASP A N 1
ATOM 1365 C CA . ASP A 1 186 ? -34.556 -2.852 11.394 1.00 25.38 186 ASP A CA 1
ATOM 1366 C C . ASP A 1 186 ? -33.817 -1.917 12.376 1.00 23.49 186 ASP A C 1
ATOM 1367 O O . ASP A 1 186 ? -33.669 -2.230 13.553 1.00 23.94 186 ASP A O 1
ATOM 1372 N N . GLY A 1 187 ? -33.354 -0.771 11.891 1.00 24.17 187 GLY A N 1
ATOM 1373 C CA . GLY A 1 187 ? -32.702 0.204 12.757 1.00 26.79 187 GLY A CA 1
ATOM 1374 C C . GLY A 1 187 ? -31.214 0.012 13.064 1.00 30.74 187 GLY A C 1
ATOM 1375 O O . GLY A 1 187 ? -30.603 0.848 13.736 1.00 29.04 187 GLY A O 1
ATOM 1376 N N . ILE A 1 188 ? -30.621 -1.079 12.594 1.00 26.82 188 ILE A N 1
ATOM 1377 C CA . ILE A 1 188 ? -29.175 -1.275 12.770 1.00 23.83 188 ILE A CA 1
ATOM 1378 C C . ILE A 1 188 ? -28.452 -1.386 11.426 1.00 27.65 188 ILE A C 1
ATOM 1379 O O . ILE A 1 188 ? -29.059 -1.679 10.396 1.00 24.31 188 ILE A O 1
ATOM 1384 N N . LEU A 1 189 ? -27.147 -1.137 11.425 1.00 25.38 189 LEU A N 1
ATOM 1385 C CA . LEU A 1 189 ? -26.399 -1.316 10.190 1.00 24.08 189 LEU A CA 1
ATOM 1386 C C . LEU A 1 189 ? -26.358 -2.805 9.865 1.00 22.89 189 LEU A C 1
ATOM 1387 O O . LEU A 1 189 ? -26.186 -3.648 10.747 1.00 28.17 189 LEU A O 1
ATOM 1392 N N . SER A 1 190 ? -26.536 -3.123 8.589 1.00 17.85 190 SER A N 1
ATOM 1393 C CA . SER A 1 190 ? -26.513 -4.501 8.139 1.00 23.73 190 SER A CA 1
ATOM 1394 C C . SER A 1 190 ? -25.447 -4.650 7.064 1.00 23.95 190 SER A C 1
ATOM 1395 O O . SER A 1 190 ? -25.464 -3.933 6.062 1.00 23.08 190 SER A O 1
ATOM 1398 N N . PHE A 1 191 ? -24.516 -5.575 7.274 1.00 19.69 191 PHE A N 1
ATOM 1399 C CA . PHE A 1 191 ? -23.421 -5.760 6.335 1.00 20.55 191 PHE A CA 1
ATOM 1400 C C . PHE A 1 191 ? -23.646 -7.062 5.579 1.00 19.25 191 PHE A C 1
ATOM 1401 O O . PHE A 1 191 ? -23.389 -8.154 6.100 1.00 23.96 191 PHE A O 1
ATOM 1409 N N . GLU A 1 192 ? -24.131 -6.942 4.349 1.00 24.21 192 GLU A N 1
ATOM 1410 C CA . GLU A 1 192 ? -24.572 -8.108 3.584 1.00 26.99 192 GLU A CA 1
ATOM 1411 C C . GLU A 1 192 ? -23.535 -8.516 2.539 1.00 31.09 192 GLU A C 1
ATOM 1412 O O . GLU A 1 192 ? -22.656 -7.731 2.185 1.00 26.34 192 GLU A O 1
ATOM 1418 N N . GLY A 1 193 ? -23.627 -9.755 2.064 1.00 34.43 193 GLY A N 1
ATOM 1419 C CA . GLY A 1 193 ? -22.727 -10.260 1.036 1.00 39.00 193 GLY A CA 1
ATOM 1420 C C . GLY A 1 193 ? -21.246 -10.005 1.264 1.00 27.67 193 GLY A C 1
ATOM 1421 O O . GLY A 1 193 ? -20.693 -10.331 2.315 1.00 27.02 193 GLY A O 1
ATOM 1422 N N . ILE A 1 194 ? -20.601 -9.391 0.276 1.00 27.80 194 ILE A N 1
ATOM 1423 C CA . ILE A 1 194 ? -19.160 -9.132 0.350 1.00 21.10 194 ILE A CA 1
ATOM 1424 C C . ILE A 1 194 ? -18.754 -8.106 1.423 1.00 24.73 194 ILE A C 1
ATOM 1425 O O . ILE A 1 194 ? -17.567 -7.926 1.691 1.00 25.72 194 ILE A O 1
ATOM 1430 N N . ALA A 1 195 ? -19.737 -7.446 2.041 1.00 27.09 195 ALA A N 1
ATOM 1431 C CA . ALA A 1 195 ? -19.465 -6.471 3.099 1.00 20.76 195 ALA A CA 1
ATOM 1432 C C . ALA A 1 195 ? -19.426 -7.098 4.502 1.00 19.32 195 ALA A C 1
ATOM 1433 O O . ALA A 1 195 ? -19.061 -6.441 5.473 1.00 17.97 195 ALA A O 1
ATOM 1435 N N . LYS A 1 196 ? -19.783 -8.377 4.604 1.00 21.51 196 LYS A N 1
ATOM 1436 C CA . LYS A 1 196 ? -19.826 -9.029 5.910 1.00 21.88 196 LYS A CA 1
ATOM 1437 C C . LYS A 1 196 ? -18.489 -9.065 6.678 1.00 19.80 196 LYS A C 1
ATOM 1438 O O . LYS A 1 196 ? -18.476 -8.816 7.884 1.00 23.50 196 LYS A O 1
ATOM 1444 N N . PRO A 1 197 ? -17.357 -9.370 5.999 1.00 23.38 197 PRO A N 1
ATOM 1445 C CA . PRO A 1 197 ? -16.076 -9.321 6.715 1.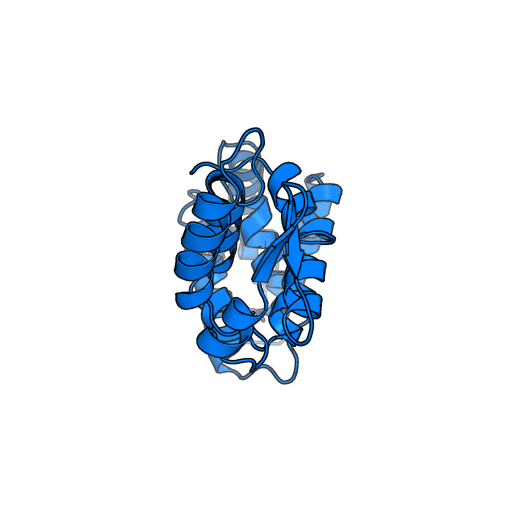00 25.46 197 PRO A CA 1
ATOM 1446 C C . PRO A 1 197 ? -15.764 -7.951 7.335 1.00 23.28 197 PRO A C 1
ATOM 1447 O O . PRO A 1 197 ? -15.302 -7.901 8.477 1.00 21.38 197 PRO A O 1
ATOM 1451 N N . LEU A 1 198 ? -16.024 -6.870 6.596 1.00 22.47 198 LEU A N 1
ATOM 1452 C CA . LEU A 1 198 ? -15.845 -5.515 7.119 1.00 22.15 198 LEU A CA 1
ATOM 1453 C C . LEU A 1 198 ? -16.755 -5.317 8.330 1.00 22.00 198 LEU A C 1
ATOM 1454 O O . LEU A 1 198 ? -16.328 -4.815 9.363 1.00 20.83 198 LEU A O 1
ATOM 1459 N N . GLY A 1 199 ? -18.016 -5.731 8.213 1.00 19.28 199 GLY A N 1
ATOM 1460 C CA . GLY A 1 199 ? -18.937 -5.597 9.327 1.00 20.16 199 GLY A CA 1
ATOM 1461 C C . GLY A 1 199 ? -18.498 -6.337 10.580 1.00 20.29 199 GLY A C 1
ATOM 1462 O O . GLY A 1 199 ? -18.615 -5.816 11.688 1.00 22.15 199 GLY A O 1
ATOM 1463 N N . ASP A 1 200 ? -17.991 -7.557 10.398 1.00 20.92 200 ASP A N 1
ATOM 1464 C CA . ASP A 1 200 ? -17.462 -8.348 11.505 1.00 25.79 200 ASP A CA 1
ATOM 1465 C C . ASP A 1 200 ? -16.305 -7.643 12.190 1.00 20.61 200 ASP A C 1
ATOM 1466 O O . ASP A 1 200 ? -16.229 -7.599 13.416 1.00 22.27 200 ASP A O 1
ATOM 1471 N N . LEU A 1 201 ? -15.397 -7.103 11.391 1.00 20.64 201 LEU A N 1
ATOM 1472 C CA . LEU A 1 201 ? -14.251 -6.389 11.936 1.00 21.84 201 LEU A CA 1
ATOM 1473 C C . LEU A 1 201 ? -14.720 -5.199 12.774 1.00 20.52 201 LEU A C 1
ATOM 1474 O O . LEU A 1 201 ? -14.236 -4.978 13.891 1.00 20.64 201 LEU A O 1
ATOM 1479 N N A LEU A 1 202 ? -15.664 -4.425 12.248 0.57 22.27 202 LEU A N 1
ATOM 1480 N N B LEU A 1 202 ? -15.697 -4.476 12.242 0.43 22.27 202 LEU A N 1
ATOM 1481 C CA A LEU A 1 202 ? -16.190 -3.276 12.988 0.57 21.95 202 LEU A CA 1
ATOM 1482 C CA B LEU A 1 202 ? -16.221 -3.279 12.882 0.43 21.98 202 LEU A CA 1
ATOM 1483 C C A LEU A 1 202 ? -16.870 -3.719 14.264 0.57 21.70 202 LEU A C 1
ATOM 1484 C C B LEU A 1 202 ? -16.972 -3.602 14.172 0.43 21.72 202 LEU A C 1
ATOM 1485 O O A LEU A 1 202 ? -16.526 -3.280 15.358 0.57 21.65 202 LEU A O 1
ATOM 1486 O O B LEU A 1 202 ? -16.761 -2.960 15.195 0.43 21.37 202 LEU A O 1
ATOM 1495 N N . ILE A 1 203 ? -17.839 -4.608 14.118 1.00 20.32 203 ILE A N 1
ATOM 1496 C CA . ILE A 1 203 ? -18.683 -4.976 15.247 1.00 26.50 203 ILE A CA 1
ATOM 1497 C C . ILE A 1 203 ? -17.979 -5.822 16.316 1.00 26.48 203 ILE A C 1
ATOM 1498 O O . ILE A 1 203 ? -18.155 -5.587 17.514 1.00 29.01 203 ILE A O 1
ATOM 1503 N N . LEU A 1 204 ? -17.178 -6.792 15.892 1.00 23.50 204 LEU A N 1
ATOM 1504 C CA . LEU A 1 204 ? -16.560 -7.715 16.841 1.00 32.18 204 LEU A CA 1
ATOM 1505 C C . LEU A 1 204 ? -15.241 -7.208 17.417 1.00 27.12 204 LEU A C 1
ATOM 1506 O O . LEU A 1 204 ? -14.846 -7.602 18.517 1.00 26.50 204 LEU A O 1
ATOM 1511 N N . VAL A 1 205 ? -14.566 -6.338 16.674 1.00 25.19 205 VAL A N 1
ATOM 1512 C CA . VAL A 1 205 ? -13.184 -5.986 16.980 1.00 22.35 205 VAL A CA 1
ATOM 1513 C C . VAL A 1 205 ? -12.991 -4.484 17.204 1.00 22.93 205 VAL A C 1
ATOM 1514 O O . VAL A 1 205 ? -12.605 -4.040 18.292 1.00 21.59 205 VAL A O 1
ATOM 1518 N N . LEU A 1 206 ? -13.278 -3.695 16.179 1.00 20.85 206 LEU A N 1
ATOM 1519 C CA . LEU A 1 206 ? -12.964 -2.260 16.242 1.00 19.23 206 LEU A CA 1
ATOM 1520 C C . LEU A 1 206 ? -13.838 -1.470 17.223 1.00 21.19 206 LEU A C 1
ATOM 1521 O O . LEU A 1 206 ? -13.332 -0.673 18.029 1.00 19.44 206 LEU A O 1
ATOM 1526 N N . CYS A 1 207 ? -15.148 -1.658 17.158 1.00 20.58 207 CYS A N 1
ATOM 1527 C CA . CYS A 1 207 ? -16.015 -0.913 18.069 1.00 22.51 207 CYS A CA 1
ATOM 1528 C C . CYS A 1 207 ? -15.763 -1.254 19.550 1.00 22.60 207 CYS A C 1
ATOM 1529 O O . CYS A 1 207 ? -15.727 -0.364 20.390 1.00 23.76 207 CYS A O 1
ATOM 1532 N N . PRO A 1 208 ? -15.550 -2.538 19.875 1.00 21.21 208 PRO A N 1
ATOM 1533 C CA . PRO A 1 208 ? -15.203 -2.807 21.275 1.00 22.80 208 PRO A CA 1
ATOM 1534 C C . PRO A 1 208 ? -13.870 -2.175 21.686 1.00 22.18 208 PRO A C 1
ATOM 1535 O O . PRO A 1 208 ? -13.731 -1.734 22.825 1.00 25.94 208 PRO A O 1
ATOM 1539 N N . ASN A 1 209 ? -12.915 -2.111 20.766 1.00 21.36 209 ASN A N 1
ATOM 1540 C CA . ASN A 1 209 ? -11.619 -1.491 21.068 1.00 21.65 209 ASN A CA 1
ATOM 1541 C C . ASN A 1 209 ? -11.755 -0.007 21.332 1.00 22.01 209 ASN A C 1
ATOM 1542 O O . ASN A 1 209 ? -11.201 0.511 22.307 1.00 23.23 209 ASN A O 1
ATOM 1547 N N . VAL A 1 210 ? -12.509 0.689 20.484 1.00 20.37 210 VAL A N 1
ATOM 1548 C CA . VAL A 1 210 ? -12.551 2.139 20.616 1.00 20.92 210 VAL A CA 1
ATOM 1549 C C . VAL A 1 210 ? -13.383 2.546 21.828 1.00 25.36 210 VAL A C 1
ATOM 1550 O O . VAL A 1 210 ? -13.164 3.608 22.408 1.00 30.13 210 VAL A O 1
ATOM 1554 N N . LYS A 1 211 ? -14.314 1.687 22.235 1.00 25.99 211 LYS A N 1
ATOM 1555 C CA . LYS A 1 211 ? -15.088 1.949 23.445 1.00 27.95 211 LYS A CA 1
ATOM 1556 C C . LYS A 1 211 ? -14.218 1.734 24.685 1.00 35.09 211 LYS A C 1
ATOM 1557 O O . LYS A 1 211 ? -14.413 2.378 25.715 1.00 34.95 211 LYS A O 1
ATOM 1563 N N . ASN A 1 212 ? -13.242 0.838 24.575 1.00 29.76 212 ASN A N 1
ATOM 1564 C CA . ASN A 1 212 ? -12.336 0.552 25.681 1.00 28.79 212 ASN A CA 1
ATOM 1565 C C . ASN A 1 212 ? -11.345 1.686 25.961 1.00 35.34 212 ASN A C 1
ATOM 1566 O O . ASN A 1 212 ? -11.126 2.060 27.116 1.00 37.88 212 ASN A O 1
ATOM 1571 N N . ILE A 1 213 ? -10.755 2.239 24.908 1.00 29.46 213 ILE A N 1
ATOM 1572 C CA . ILE A 1 213 ? -9.721 3.260 25.078 1.00 33.11 213 ILE A CA 1
ATOM 1573 C C . ILE A 1 213 ? -10.313 4.653 25.305 1.00 34.12 213 ILE A C 1
ATOM 1574 O O . ILE A 1 213 ? -11.416 4.955 24.850 1.00 35.81 213 ILE A O 1
ATOM 1579 N N . ASN A 1 214 ? -9.591 5.497 26.033 1.00 35.04 214 ASN A N 1
ATOM 1580 C CA . ASN A 1 214 ? -9.950 6.910 26.064 1.00 44.30 214 ASN A CA 1
ATOM 1581 C C . ASN A 1 214 ? -8.980 7.734 25.233 1.00 41.55 214 ASN A C 1
ATOM 1582 O O . ASN A 1 214 ? -7.760 7.699 25.425 1.00 41.27 214 ASN A O 1
ATOM 1587 N N . VAL A 1 215 ? -9.545 8.456 24.280 1.00 35.39 215 VAL A N 1
ATOM 1588 C CA . VAL A 1 215 ? -8.758 9.171 23.295 1.00 36.53 215 VAL A CA 1
ATOM 1589 C C . VAL A 1 215 ? -9.570 10.377 22.845 1.00 34.83 215 VAL A C 1
ATOM 1590 O O . VAL A 1 215 ? -10.797 10.314 22.765 1.00 40.77 215 VAL A O 1
ATOM 1594 N N . SER A 1 216 ? -8.886 11.483 22.581 1.00 38.49 216 SER A N 1
ATOM 1595 C CA . SER A 1 216 ? -9.558 12.707 22.169 1.00 39.63 216 SER A CA 1
ATOM 1596 C C . SER A 1 216 ? -10.056 12.596 20.738 1.00 36.16 216 SER A C 1
ATOM 1597 O O . SER A 1 216 ? -9.584 11.759 19.969 1.00 33.60 216 SER A O 1
ATOM 1600 N N . SER A 1 217 ? -11.022 13.441 20.387 1.00 37.19 217 SER A N 1
ATOM 1601 C CA . SER A 1 217 ? -11.496 13.534 19.012 1.00 36.79 217 SER A CA 1
ATOM 1602 C C . SER A 1 217 ? -10.348 13.912 18.076 1.00 43.78 217 SER A C 1
ATOM 1603 O O . SER A 1 217 ? -9.476 14.710 18.446 1.00 38.81 217 SER A O 1
#

Solvent-accessible surface area: 11010 Å² total; per-residue (Å²): 63,101,0,27,60,35,0,40,120,6,40,167,73,126,58,26,11,31,14,26,0,0,6,2,0,0,0,50,74,33,16,150,145,30,120,129,115,15,63,117,55,0,61,62,19,0,58,111,5,0,121,167,36,63,6,42,8,113,61,0,6,58,51,46,29,43,102,133,160,115,86,74,188,49,26,62,25,14,76,2,1,74,15,0,51,127,15,0,87,131,48,182,21,77,64,96,19,3,71,31,1,19,72,3,0,88,89,0,22,104,38,159,1,21,81,52,3,10,112,33,33,4,13,100,6,1,36,22,0,45,100,84,14,15,69,172,92,28,79,34,108,110,19,15,121,38,0,80,86,1,0,117,96,8,69,26,7,15,52,81,45,39,40,96,58,2,21,136,35,9,92,50,131,146,54,122,32,18,17,70,60,90,0,110,91,9,1,50,20,4,103,130,32,0,18,65,5,0,139,70,7,137,14,80,119

B-factor: mean 31.7, std 10.62, range [14.44, 79.7]